Protein AF-A0AA36N876-F1 (afdb_monomer_lite)

Secondary structure (DSSP, 8-state):
-------------S-SEEEEEEEE-SSEEEEEEEEEEEEEEEEPP-----SS----PPPEEEEEEEEEEEEEEEEEEEEEEEEEE--SSGGGSSEEEEEEEEEETTEEEEEETTSSEEEEEETTTTEEEEEE-GGGTS--GGGSSTT-TTTT--SEEES----SSHHHHHH---EEEEETTEEEEE--EEEEEEEEEEEEEEEEEEEEEEEEETTEEEEEEEEEEEEEEEEEETTEEEEEEPPPTTSHHHHHHT---S-TTHHHHHHHHHSSSPEEEEEPPP----

Organism: NCBI:txid2562239

Radius of gyration: 22.09 Å; chains: 1; bounding box: 50×66×58 Å

pLDDT: mean 83.1, std 16.21, range [23.77, 97.81]

Foldseek 3Di:
DDDPPDPPPPDPQDFPDKDKDFDDDPFKGKIKMKTKDKDKDWDDPDPPPDDDDDDPDDTKMKIKIKMKIFIDMKGKDKFKKKAKCWDPPPQNRAIWTWDLLQAAPNATKTAGQQRFKIWYQLVVQQWIFIFGDVVVVTDASLQCHPPHPCVPDGQKIFHHFPDSDPVSVQVGHWMWGQDPNDTDITDMHMDIDMKMKMKDKTPWMKMWMWIDIHPDIDIDMDIAIAIWMWIHDDFKIKTQAARDPPPPLNVVRRDDPDDPVVNSVCSPPRGRRTHIDIDGPPDPPD

Sequence (286 aa):
MEQLVGPAGKGRSGWTSALLELNPTRSGGSFSLELWRFWEQFQEPISLSTGTFETKARRSVCREDVRVALSGHYKLTEVPAVRLAGFCEAGLNQAFALATGLTVSGLPTWWSEDGQYFMYYAEQYQHWKVNGLRAVGGDGLAAVGPGKKRAGCGFAHSGQADGRSPAGLLQAAGWFEVDDGEWLSVTPSTFSSRAWSFRFQAEKGSTEESAALGDVRAASSGSGSAAFCGLRHSKALLLFLPPKPGSEAAQDCLIAQDGATALDDQLMKETGEPEVMTLQPPKSKL

Structure (mmCIF, N/CA/C/O backbone):
data_AF-A0AA36N876-F1
#
_entry.id   AF-A0AA36N876-F1
#
loop_
_atom_site.group_PDB
_atom_site.id
_atom_site.type_symbol
_atom_site.label_atom_id
_atom_site.label_alt_id
_atom_site.label_comp_id
_atom_site.label_asym_id
_atom_site.label_entity_id
_atom_site.label_seq_id
_atom_site.pdbx_PDB_ins_code
_atom_site.Cartn_x
_atom_site.Cartn_y
_atom_site.Cartn_z
_atom_site.occupancy
_atom_site.B_iso_or_equiv
_atom_site.auth_seq_id
_atom_site.auth_comp_id
_atom_site.auth_asym_id
_atom_site.auth_atom_id
_atom_site.pdbx_PDB_model_num
ATOM 1 N N . MET A 1 1 ? -0.191 -28.070 36.645 1.00 30.17 1 MET A N 1
ATOM 2 C CA . MET A 1 1 ? -0.386 -26.770 35.973 1.00 30.17 1 MET A CA 1
ATOM 3 C C . MET A 1 1 ? 0.085 -26.978 34.541 1.00 30.17 1 MET A C 1
ATOM 5 O O . MET A 1 1 ? 1.260 -26.810 34.261 1.00 30.17 1 MET A O 1
ATOM 9 N N . GLU A 1 2 ? -0.784 -27.528 33.692 1.00 23.77 2 GLU A N 1
ATOM 10 C CA . GLU A 1 2 ? -0.449 -27.868 32.303 1.00 23.77 2 GLU A CA 1
ATOM 11 C C . GLU A 1 2 ? -0.779 -26.672 31.408 1.00 23.77 2 GLU A C 1
ATOM 13 O O . GLU A 1 2 ? -1.929 -26.240 31.333 1.00 23.77 2 GLU A O 1
ATOM 18 N N . GLN A 1 3 ? 0.244 -26.103 30.770 1.00 24.38 3 GLN A N 1
ATOM 19 C CA . GLN A 1 3 ? 0.069 -25.130 29.697 1.00 24.38 3 GLN A CA 1
ATOM 20 C C . GLN A 1 3 ? -0.339 -25.885 28.429 1.00 24.38 3 GLN A C 1
ATOM 22 O O . GLN A 1 3 ? 0.458 -26.619 27.847 1.00 24.38 3 GLN A O 1
ATOM 27 N N . LEU A 1 4 ? -1.586 -25.690 27.996 1.00 27.75 4 LEU A N 1
ATOM 28 C CA . LEU A 1 4 ? -2.043 -26.069 26.662 1.00 27.75 4 LEU A CA 1
ATOM 29 C C . LEU A 1 4 ? -1.333 -25.186 25.627 1.00 27.75 4 LEU A C 1
ATOM 31 O O . LEU A 1 4 ? -1.774 -24.082 25.316 1.00 27.75 4 LEU A O 1
ATOM 35 N N . VAL A 1 5 ? -0.222 -25.683 25.089 1.00 27.53 5 VAL A N 1
ATOM 36 C CA . VAL A 1 5 ? 0.411 -25.127 23.891 1.00 27.53 5 VAL A CA 1
ATOM 37 C C . VAL A 1 5 ? -0.342 -25.682 22.680 1.00 27.53 5 VAL A C 1
ATOM 39 O O . VAL A 1 5 ? 0.006 -26.723 22.129 1.00 27.53 5 VAL A O 1
ATOM 42 N N . GLY A 1 6 ? -1.435 -25.020 22.295 1.00 29.39 6 GLY A N 1
ATOM 43 C CA . GLY A 1 6 ? -2.048 -25.237 20.983 1.00 29.39 6 GLY A CA 1
ATOM 44 C C . GLY A 1 6 ? -1.126 -24.711 19.874 1.00 29.39 6 GLY A C 1
ATOM 45 O O . GLY A 1 6 ? -0.339 -23.795 20.133 1.00 29.39 6 GLY A O 1
ATOM 46 N N . PRO A 1 7 ? -1.189 -25.248 18.639 1.00 32.16 7 PRO A N 1
ATOM 47 C CA . PRO A 1 7 ? -0.426 -24.688 17.535 1.00 32.16 7 PRO A CA 1
ATOM 48 C C . PRO A 1 7 ? -0.845 -23.228 17.378 1.00 32.16 7 PRO A C 1
ATOM 50 O O . PRO A 1 7 ? -2.027 -22.943 17.184 1.00 32.16 7 PRO A O 1
ATOM 53 N N . ALA A 1 8 ? 0.116 -22.309 17.488 1.00 37.47 8 ALA A N 1
ATOM 54 C CA . ALA A 1 8 ? -0.063 -20.922 17.099 1.00 37.47 8 ALA A CA 1
ATOM 55 C C . ALA A 1 8 ? -0.449 -20.924 15.616 1.00 37.47 8 ALA A C 1
ATOM 57 O O . ALA A 1 8 ? 0.411 -20.973 14.733 1.00 37.47 8 ALA A O 1
ATOM 58 N N . GLY A 1 9 ? -1.753 -20.992 15.334 1.00 40.88 9 GLY A N 1
ATOM 59 C CA . GLY A 1 9 ? -2.277 -20.866 13.987 1.00 40.88 9 GLY A CA 1
ATOM 60 C C . GLY A 1 9 ? -1.688 -19.583 13.441 1.00 40.88 9 GLY A C 1
ATOM 61 O O . GLY A 1 9 ? -1.810 -18.556 14.104 1.00 40.88 9 GLY A O 1
ATOM 62 N N . LYS A 1 10 ? -0.967 -19.669 12.315 1.00 47.50 10 LYS A N 1
ATOM 63 C CA . LYS A 1 10 ? -0.342 -18.524 11.641 1.00 47.50 10 LYS A CA 1
ATOM 64 C C . LYS A 1 10 ? -1.402 -17.433 11.520 1.00 47.50 10 LYS A C 1
ATOM 66 O O . LYS A 1 10 ? -2.287 -17.517 10.670 1.00 47.50 10 LYS A O 1
ATOM 71 N N . GLY A 1 11 ? -1.372 -16.503 12.470 1.00 50.28 11 GLY A N 1
ATOM 72 C CA . GLY A 1 11 ? -2.463 -15.580 12.709 1.00 50.28 11 GLY A CA 1
ATOM 73 C C . GLY A 1 11 ? -2.607 -14.716 11.478 1.00 50.28 11 GLY A C 1
ATOM 74 O O . GLY A 1 11 ? -1.618 -14.170 10.995 1.00 50.28 11 GLY A O 1
ATOM 75 N N . ARG A 1 12 ? -3.826 -14.607 10.952 1.00 59.47 12 ARG A N 1
ATOM 76 C CA . ARG A 1 12 ? -4.146 -13.550 9.996 1.00 59.47 12 ARG A CA 1
ATOM 77 C C . ARG A 1 12 ? -3.982 -12.230 10.745 1.00 59.47 12 ARG A C 1
ATOM 79 O O . ARG A 1 12 ? -4.862 -11.817 11.494 1.00 59.47 12 ARG A O 1
ATOM 86 N N . SER A 1 13 ? -2.793 -11.653 10.639 1.00 61.03 13 SER A N 1
ATOM 87 C CA . SER A 1 13 ? -2.370 -10.447 11.338 1.00 61.03 13 SER A CA 1
ATOM 88 C C . SER A 1 13 ? -2.847 -9.222 10.569 1.00 61.03 13 SER A C 1
ATOM 90 O O . SER A 1 13 ? -2.028 -8.482 10.033 1.00 61.03 13 SER A O 1
ATOM 92 N N . GLY A 1 14 ? -4.167 -9.055 10.460 1.00 81.75 14 GLY A N 1
ATOM 93 C CA . GLY A 1 14 ? -4.714 -7.857 9.843 1.00 81.75 14 GLY A CA 1
ATOM 94 C C . GLY A 1 14 ? -6.193 -7.589 10.096 1.00 81.75 14 GLY A C 1
ATOM 95 O O . GLY A 1 14 ? -6.942 -8.458 10.554 1.00 81.75 14 GLY A O 1
ATOM 96 N N . TRP A 1 15 ? -6.585 -6.355 9.814 1.00 89.06 15 TRP A N 1
ATOM 97 C CA . TRP A 1 15 ? -7.927 -5.818 9.724 1.00 89.06 15 TRP A CA 1
ATOM 98 C C . TRP A 1 15 ? -8.742 -6.591 8.691 1.00 89.06 15 TRP A C 1
ATOM 100 O O . TRP A 1 15 ? -8.299 -6.883 7.580 1.00 89.06 15 TRP A O 1
ATOM 110 N N . THR A 1 16 ? -9.972 -6.924 9.064 1.00 89.25 16 THR A N 1
ATOM 111 C CA . THR A 1 16 ? -10.887 -7.685 8.204 1.00 89.25 16 THR A CA 1
ATOM 112 C C . THR A 1 16 ? -11.765 -6.783 7.349 1.00 89.25 16 THR A C 1
ATOM 114 O O . THR A 1 16 ? -12.152 -7.177 6.252 1.00 89.25 16 THR A O 1
ATOM 117 N N . SER A 1 17 ? -12.071 -5.584 7.849 1.00 92.19 17 SER A N 1
ATOM 118 C CA . SER A 1 17 ? -12.979 -4.631 7.214 1.00 92.19 17 SER A CA 1
ATOM 119 C C . SER A 1 17 ? -12.597 -3.207 7.587 1.00 92.19 17 SER A C 1
ATOM 121 O O . SER A 1 17 ? -12.037 -2.973 8.660 1.00 92.19 17 SER A O 1
ATOM 123 N N . ALA A 1 18 ? -12.979 -2.258 6.737 1.00 95.44 18 ALA A N 1
ATOM 124 C CA . ALA A 1 18 ? -12.861 -0.841 7.030 1.00 95.44 18 ALA A CA 1
ATOM 125 C C . ALA A 1 18 ? -13.912 -0.009 6.293 1.00 95.44 18 ALA A C 1
ATOM 127 O O . ALA A 1 18 ? -14.402 -0.401 5.231 1.00 95.44 18 ALA A O 1
ATOM 128 N N . LEU A 1 19 ? -14.223 1.152 6.860 1.00 95.81 19 LEU A N 1
ATOM 129 C CA . LEU A 1 19 ? -15.083 2.176 6.289 1.00 95.81 19 LEU A CA 1
ATOM 130 C C . LEU A 1 19 ? -14.355 3.510 6.399 1.00 95.81 19 LEU A C 1
ATOM 132 O O . LEU A 1 19 ? -14.088 3.981 7.498 1.00 95.81 19 LEU A O 1
ATOM 136 N N . LEU A 1 20 ? -14.034 4.107 5.254 1.00 96.44 20 LEU A N 1
ATOM 137 C CA . LEU A 1 20 ? -13.415 5.422 5.187 1.00 96.44 20 LEU A CA 1
ATOM 138 C C . LEU A 1 20 ? -14.384 6.411 4.552 1.00 96.44 20 LEU A C 1
ATOM 140 O O . LEU A 1 20 ? -14.748 6.280 3.382 1.00 96.44 20 LEU A O 1
ATOM 144 N N . GLU A 1 21 ? -14.724 7.442 5.306 1.00 96.50 21 GLU A N 1
ATOM 145 C CA . GLU A 1 21 ? -15.474 8.594 4.837 1.00 96.50 21 GLU A CA 1
ATOM 146 C C . GLU A 1 21 ? -14.529 9.782 4.685 1.00 96.50 21 GLU A C 1
ATOM 148 O O . GLU A 1 21 ? -13.807 10.153 5.613 1.00 96.50 21 GLU A O 1
ATOM 153 N N . LEU A 1 22 ? -14.528 10.384 3.496 1.00 95.94 22 LEU A N 1
ATOM 154 C CA . LEU A 1 22 ? -13.735 11.567 3.182 1.00 95.94 22 LEU A CA 1
ATOM 155 C C . LEU A 1 22 ? -14.666 12.756 2.967 1.00 95.94 22 LEU A C 1
ATOM 157 O O . LEU A 1 22 ? -15.588 12.683 2.157 1.00 95.94 22 LEU A O 1
ATOM 161 N N . ASN A 1 23 ? -14.365 13.868 3.630 1.00 96.56 23 ASN A N 1
ATOM 162 C CA . ASN A 1 23 ? -15.023 15.155 3.436 1.00 96.56 23 ASN A CA 1
ATOM 163 C C . ASN A 1 23 ? -14.039 16.105 2.733 1.00 96.56 23 ASN A C 1
ATOM 165 O O . ASN A 1 23 ? -13.252 16.788 3.403 1.00 96.56 23 ASN A O 1
ATOM 169 N N . PRO A 1 24 ? -14.008 16.103 1.386 1.00 95.44 24 PRO A N 1
ATOM 170 C CA . PRO A 1 24 ? -12.943 16.743 0.634 1.00 95.44 24 PRO A CA 1
ATOM 171 C C . PRO A 1 24 ? -13.036 18.270 0.625 1.00 95.44 24 PRO A C 1
ATOM 173 O O . PRO A 1 24 ? -14.099 18.878 0.531 1.00 95.44 24 PRO A O 1
ATOM 176 N N . THR A 1 25 ? -11.858 18.880 0.614 1.00 94.38 25 THR A N 1
ATOM 177 C CA . THR A 1 25 ? -11.571 20.280 0.291 1.00 94.38 25 THR A CA 1
ATOM 178 C C . THR A 1 25 ? -10.559 20.314 -0.866 1.00 94.38 25 THR A C 1
ATOM 180 O O . THR A 1 25 ? -10.162 19.270 -1.384 1.00 94.38 25 THR A O 1
ATOM 183 N N . ARG A 1 26 ? -10.114 21.498 -1.310 1.00 90.00 26 ARG A N 1
ATOM 184 C CA . ARG A 1 26 ? -9.240 21.618 -2.498 1.00 90.00 26 ARG A CA 1
ATOM 185 C C . ARG A 1 26 ? -7.895 20.881 -2.392 1.00 90.00 26 ARG A C 1
ATOM 187 O O . ARG A 1 26 ? -7.403 20.418 -3.412 1.00 90.00 26 ARG A O 1
ATOM 194 N N . SER A 1 27 ? -7.295 20.794 -1.205 1.00 90.81 27 SER A N 1
ATOM 195 C CA . SER A 1 27 ? -5.942 20.237 -0.995 1.00 90.81 27 SER A CA 1
ATOM 196 C C . SER A 1 27 ? -5.879 19.158 0.094 1.00 90.81 27 SER A C 1
ATOM 198 O O . SER A 1 27 ? -4.800 18.760 0.536 1.00 90.81 27 SER A O 1
ATOM 200 N N . GLY A 1 28 ? -7.033 18.681 0.554 1.00 94.88 28 GLY A N 1
ATOM 201 C CA . GLY A 1 28 ? -7.130 17.807 1.716 1.00 94.88 28 GLY A CA 1
ATOM 202 C C . GLY A 1 28 ? -8.571 17.665 2.172 1.00 94.88 28 GLY A C 1
ATOM 203 O O . GLY A 1 28 ? -9.483 17.799 1.362 1.00 94.88 28 GLY A O 1
ATOM 204 N N . GLY A 1 29 ? -8.801 17.466 3.459 1.00 96.81 29 GLY A N 1
ATOM 205 C CA . GLY A 1 29 ? -10.147 17.431 4.020 1.00 96.81 29 GLY A CA 1
ATOM 206 C C . GLY A 1 29 ? -10.160 16.913 5.445 1.00 96.81 29 GLY A C 1
ATOM 207 O O . GLY A 1 29 ? -9.109 16.798 6.078 1.00 96.81 29 GLY A O 1
ATOM 208 N N . SER A 1 30 ? -11.350 16.595 5.944 1.00 97.75 30 SER A N 1
ATOM 209 C CA . SER A 1 30 ? -11.498 15.767 7.141 1.00 97.75 30 SER A CA 1
ATOM 210 C C . SER A 1 30 ? -11.859 14.336 6.759 1.00 97.75 30 SER A C 1
ATOM 212 O O . SER A 1 30 ? -12.336 14.077 5.651 1.00 97.75 30 SER A O 1
ATOM 214 N N . PHE A 1 31 ? -11.607 13.399 7.665 1.00 97.81 31 PHE A N 1
ATOM 215 C CA . PHE A 1 31 ? -11.959 11.998 7.472 1.00 97.81 31 PHE A CA 1
ATOM 216 C C . PHE A 1 31 ? -12.540 11.373 8.740 1.00 97.81 31 PHE A C 1
ATOM 218 O O . PHE A 1 31 ? -12.272 11.837 9.851 1.00 97.81 31 PHE A O 1
ATOM 225 N N . SER A 1 32 ? -13.293 10.295 8.536 1.00 97.38 32 SER A N 1
ATOM 226 C CA . SER A 1 32 ? -13.649 9.303 9.548 1.00 97.38 32 SER A CA 1
ATOM 227 C C . SER A 1 32 ? -13.260 7.930 9.009 1.00 97.38 32 SER A C 1
ATOM 229 O O . SER A 1 32 ? -13.612 7.597 7.879 1.00 97.38 32 SER A O 1
ATOM 231 N N . LEU A 1 33 ? -12.484 7.166 9.768 1.00 96.88 33 LEU A N 1
ATOM 232 C CA . LEU A 1 33 ? -12.053 5.818 9.427 1.00 96.88 33 LEU A CA 1
ATOM 233 C C . LEU A 1 33 ? -12.456 4.874 10.553 1.00 96.88 33 LEU A C 1
ATOM 235 O O . LEU A 1 33 ? -11.977 5.012 11.673 1.00 96.88 33 LEU A O 1
ATOM 239 N N . GLU A 1 34 ? -13.275 3.886 10.234 1.00 96.62 34 GLU A N 1
ATOM 240 C CA . GLU A 1 34 ? -13.586 2.774 11.120 1.00 96.62 34 GLU A CA 1
ATOM 241 C C . GLU A 1 34 ? -12.895 1.515 10.598 1.00 96.62 34 GLU A C 1
ATOM 243 O O . GLU A 1 34 ? -12.982 1.188 9.415 1.00 96.62 34 GLU A O 1
ATOM 248 N N . LEU A 1 35 ? -12.178 0.825 11.477 1.00 95.06 35 LEU A N 1
ATOM 249 C CA . LEU A 1 35 ? -11.479 -0.424 11.212 1.00 95.06 35 LEU A CA 1
ATOM 250 C C . LEU A 1 35 ? -12.058 -1.504 12.116 1.00 95.06 35 LEU A C 1
ATOM 252 O O . LEU A 1 35 ? -12.247 -1.284 13.315 1.00 95.06 35 LEU A O 1
ATOM 256 N N . TRP A 1 36 ? -12.283 -2.689 11.556 1.00 94.44 36 TRP A N 1
ATOM 257 C CA . TRP A 1 36 ? -12.747 -3.845 12.313 1.00 94.44 36 TRP A CA 1
ATOM 258 C C . TRP A 1 36 ? -11.893 -5.057 12.023 1.00 94.44 36 TRP A C 1
ATOM 260 O O . TRP A 1 36 ? -11.597 -5.386 10.868 1.00 94.44 36 TRP A O 1
ATOM 270 N N . ARG A 1 37 ? -11.570 -5.772 13.091 1.00 91.31 37 ARG A N 1
ATOM 271 C CA . ARG A 1 37 ? -10.999 -7.104 13.029 1.00 91.31 37 ARG A CA 1
ATOM 272 C C . ARG A 1 37 ? -11.875 -8.044 13.831 1.00 91.31 37 ARG A C 1
ATOM 274 O O . ARG A 1 37 ? -12.071 -7.851 15.026 1.00 91.31 37 ARG A O 1
ATOM 281 N N . PHE A 1 38 ? -12.353 -9.078 13.158 1.00 90.81 38 PHE A N 1
ATOM 282 C CA . PHE A 1 38 ? -13.087 -10.164 13.783 1.00 90.81 38 PHE A CA 1
ATOM 283 C C . PHE A 1 38 ? -12.305 -11.468 13.661 1.00 90.81 38 PHE A C 1
ATOM 285 O O . PHE A 1 38 ? -11.849 -11.835 12.575 1.00 90.81 38 PHE A O 1
ATOM 292 N N . TRP A 1 39 ? -12.171 -12.181 14.774 1.00 88.56 39 TRP A N 1
ATOM 293 C CA . TRP A 1 39 ? -11.560 -13.497 14.809 1.00 88.56 39 TRP A CA 1
ATOM 294 C C . TRP A 1 39 ? -12.340 -14.439 15.723 1.00 88.56 39 TRP A C 1
ATOM 296 O O . TRP A 1 39 ? -12.773 -14.065 16.812 1.00 88.56 39 TRP A O 1
ATOM 306 N N . GLU A 1 40 ? -12.506 -15.677 15.268 1.00 91.31 40 GLU A N 1
ATOM 307 C CA . GLU A 1 40 ? -13.181 -16.738 16.003 1.00 91.31 40 GLU A CA 1
ATOM 308 C C . GLU A 1 40 ? -12.421 -18.051 15.801 1.00 91.31 40 GLU A C 1
ATOM 310 O O . GLU A 1 40 ? -12.138 -18.453 14.669 1.00 91.31 40 GLU A O 1
ATOM 315 N N . GLN A 1 41 ? -12.082 -18.719 16.901 1.00 89.69 41 GLN A N 1
ATOM 316 C CA . GLN A 1 41 ? -11.465 -20.038 16.895 1.00 89.69 41 GLN A CA 1
ATOM 317 C C . GLN A 1 41 ? -12.244 -20.989 17.794 1.00 89.69 41 GLN A C 1
ATOM 319 O O . GLN A 1 41 ? -12.469 -20.734 18.979 1.00 89.69 41 GLN A O 1
ATOM 324 N N . PHE A 1 42 ? -12.591 -22.137 17.224 1.00 89.44 42 PHE A N 1
ATOM 325 C CA . PHE A 1 42 ? -13.144 -23.266 17.954 1.00 89.44 42 PHE A CA 1
ATOM 326 C C . PHE A 1 42 ? -11.991 -24.095 18.512 1.00 89.44 42 PHE A C 1
ATOM 328 O O . PHE A 1 42 ? -11.126 -24.551 17.762 1.00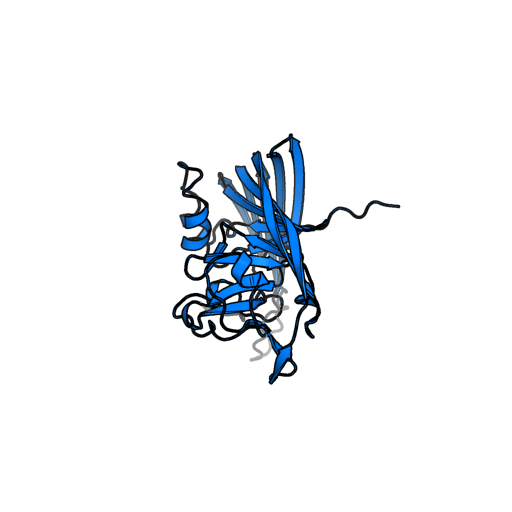 89.44 42 PHE A O 1
ATOM 335 N N . GLN A 1 43 ? -11.966 -24.279 19.827 1.00 86.06 43 GLN A N 1
ATOM 336 C CA . GLN A 1 43 ? -11.047 -25.207 20.466 1.00 86.06 43 GLN A CA 1
ATOM 337 C C . GLN A 1 43 ? -11.772 -26.529 20.677 1.00 86.06 43 GLN A C 1
ATOM 339 O O . GLN A 1 43 ? -12.766 -26.619 21.406 1.00 86.06 43 GLN A O 1
ATOM 344 N N . GLU A 1 44 ? -11.275 -27.565 20.008 1.00 85.69 44 GLU A N 1
ATOM 345 C CA . GLU A 1 44 ? -11.706 -28.920 20.299 1.00 85.69 44 GLU A CA 1
ATOM 346 C C . GLU A 1 44 ? -10.942 -29.432 21.522 1.00 85.69 44 GLU A C 1
ATOM 348 O O . GLU A 1 44 ? -9.713 -29.324 21.573 1.00 85.69 44 GLU A O 1
ATOM 353 N N . PRO A 1 45 ? -11.643 -29.968 22.530 1.00 79.31 45 PRO A N 1
ATOM 354 C CA . PRO A 1 45 ? -10.979 -30.567 23.671 1.00 79.31 45 PRO A CA 1
ATOM 355 C C . PRO A 1 45 ? -10.161 -31.774 23.204 1.00 79.31 45 PRO A C 1
ATOM 357 O O . PRO A 1 45 ? -10.700 -32.721 22.628 1.00 79.31 45 PRO A O 1
ATOM 360 N N . ILE A 1 46 ? -8.853 -31.744 23.463 1.00 79.06 46 ILE A N 1
ATOM 361 C CA . ILE A 1 46 ? -7.967 -32.875 23.189 1.00 79.06 46 ILE A CA 1
ATOM 362 C C . ILE A 1 46 ? -8.362 -33.994 24.152 1.00 79.06 46 ILE A C 1
ATOM 364 O O . ILE A 1 46 ? -8.111 -33.921 25.354 1.00 79.06 46 ILE A O 1
ATOM 368 N N . SER A 1 47 ? -9.015 -35.027 23.628 1.00 75.12 47 SER A N 1
ATOM 369 C CA . SER A 1 47 ? -9.353 -36.212 24.412 1.00 75.12 47 SER A CA 1
ATOM 370 C C . SER A 1 47 ? -8.102 -37.078 24.550 1.00 75.12 47 SER A C 1
ATOM 372 O O . SER A 1 47 ? -7.765 -37.836 23.645 1.00 75.12 47 SER A O 1
ATOM 374 N N . LEU A 1 48 ? -7.388 -36.958 25.672 1.00 77.31 48 LEU A N 1
ATOM 375 C CA . LEU A 1 48 ? -6.329 -37.901 26.035 1.00 77.31 48 LEU A CA 1
ATOM 376 C C . LEU A 1 48 ? -6.995 -39.203 26.497 1.00 77.31 48 LEU A C 1
ATOM 378 O O . LEU A 1 48 ? -7.431 -39.336 27.639 1.00 77.31 48 LEU A O 1
ATOM 382 N N . SER A 1 49 ? -7.148 -40.155 25.578 1.00 67.69 49 SER A N 1
ATOM 383 C CA . SER A 1 49 ? -7.792 -41.440 25.844 1.00 67.69 49 SER A CA 1
ATOM 384 C C . SER A 1 49 ? -6.883 -42.359 26.667 1.00 67.69 49 SER A C 1
ATOM 386 O O . SER A 1 49 ? -6.224 -43.246 26.129 1.00 67.69 49 SER A O 1
ATOM 388 N N . THR A 1 50 ? -6.871 -42.184 27.985 1.00 66.56 50 THR A N 1
ATOM 389 C CA . THR A 1 50 ? -6.357 -43.188 28.928 1.00 66.56 50 THR A CA 1
ATOM 390 C C . THR A 1 50 ? -7.367 -43.404 30.054 1.00 66.56 50 THR A C 1
ATOM 392 O O . THR A 1 50 ? -7.198 -42.898 31.155 1.00 66.56 50 THR A O 1
ATOM 395 N N . GLY A 1 51 ? -8.432 -44.161 29.764 1.00 66.94 51 GLY A N 1
ATOM 396 C CA . GLY A 1 51 ? -9.264 -44.819 30.783 1.00 66.94 51 GLY A CA 1
ATOM 397 C C . GLY A 1 51 ? -10.597 -44.143 31.140 1.00 66.94 51 GLY A C 1
ATOM 398 O O . GLY A 1 51 ? -10.671 -43.298 32.020 1.00 66.94 51 GLY A O 1
ATOM 399 N N . THR A 1 52 ? -11.670 -44.601 30.486 1.00 60.19 52 THR A N 1
ATOM 400 C CA . THR A 1 52 ? -13.029 -44.839 31.039 1.00 60.19 52 THR A CA 1
ATOM 401 C C . THR A 1 52 ? -13.695 -43.813 31.976 1.00 60.19 52 THR A C 1
ATOM 403 O O . THR A 1 52 ? -14.397 -44.207 32.902 1.00 60.19 52 THR A O 1
ATOM 406 N N . PHE A 1 53 ? -13.622 -42.514 31.677 1.00 62.12 53 PHE A N 1
ATOM 407 C CA . PHE A 1 53 ? -14.655 -41.557 32.100 1.00 62.12 53 PHE A CA 1
ATOM 408 C C . PHE A 1 53 ? -15.004 -40.609 30.944 1.00 62.12 53 PHE A C 1
ATOM 410 O O . PHE A 1 53 ? -14.218 -39.738 30.584 1.00 62.12 53 PHE A O 1
ATOM 417 N N . GLU A 1 54 ? -16.189 -40.779 30.348 1.00 61.94 54 GLU A N 1
ATOM 418 C CA . GLU A 1 54 ? -16.750 -39.836 29.372 1.00 61.94 54 GLU A CA 1
ATOM 419 C C . GLU A 1 54 ? -17.243 -38.572 30.092 1.00 61.94 54 GLU A C 1
ATOM 421 O O . GLU A 1 54 ? -18.423 -38.421 30.414 1.00 61.94 54 GLU A O 1
ATOM 426 N N . THR A 1 55 ? -16.354 -37.617 30.349 1.00 65.44 55 THR A N 1
ATOM 427 C CA . THR A 1 55 ? -16.788 -36.235 30.561 1.00 65.44 55 THR A CA 1
ATOM 428 C C . THR A 1 55 ? -17.038 -35.609 29.192 1.00 65.44 55 THR A C 1
ATOM 430 O O . THR A 1 55 ? -16.136 -35.518 28.363 1.00 65.44 55 THR A O 1
ATOM 433 N N . LYS A 1 56 ? -18.282 -35.178 28.922 1.00 74.94 56 LYS A N 1
ATOM 434 C CA . LYS A 1 56 ? -18.616 -34.366 27.738 1.00 74.94 56 LYS A CA 1
ATOM 435 C C . LYS A 1 56 ? -17.816 -33.067 27.796 1.00 74.94 56 LYS A C 1
ATOM 437 O O . LYS A 1 56 ? -18.256 -32.086 28.396 1.00 74.94 56 LYS A O 1
ATOM 442 N N . ALA A 1 57 ? -16.632 -33.068 27.203 1.00 71.50 57 ALA A N 1
ATOM 443 C CA . ALA A 1 57 ? -15.796 -31.892 27.146 1.00 71.50 57 ALA A CA 1
ATOM 444 C C . ALA A 1 57 ? -16.514 -30.821 26.307 1.00 71.50 57 ALA A C 1
ATOM 446 O O . ALA A 1 57 ? -16.889 -31.047 25.154 1.00 71.50 57 ALA A O 1
ATOM 447 N N . ARG A 1 58 ? -16.792 -29.665 26.922 1.00 77.50 58 ARG A N 1
ATOM 448 C CA . ARG A 1 58 ? -17.434 -28.542 26.233 1.00 77.50 58 ARG A CA 1
ATOM 449 C C . ARG A 1 58 ? -16.432 -27.952 25.247 1.00 77.50 58 ARG A C 1
ATOM 451 O O . ARG A 1 58 ? -15.333 -27.580 25.643 1.00 77.50 58 ARG A O 1
ATOM 458 N N . ARG A 1 59 ? -16.835 -27.837 23.981 1.00 83.25 59 ARG A N 1
ATOM 459 C CA . ARG A 1 59 ? -16.133 -27.002 23.002 1.00 83.25 59 ARG A CA 1
ATOM 460 C C . ARG A 1 59 ? -16.111 -25.571 23.532 1.00 83.25 59 ARG A C 1
ATOM 462 O O . ARG A 1 59 ? -17.172 -25.021 23.831 1.00 83.25 59 ARG A O 1
ATOM 469 N N . SER A 1 60 ? -14.925 -24.993 23.669 1.00 84.81 60 SER A N 1
ATOM 470 C CA . SER A 1 60 ? -14.772 -23.567 23.941 1.00 84.81 60 SER A CA 1
ATOM 471 C C . SER A 1 60 ? -14.641 -22.818 22.618 1.00 84.81 60 SER A C 1
ATOM 473 O O . SER A 1 60 ? -14.013 -23.284 21.665 1.00 84.81 60 SER A O 1
ATOM 475 N N . VAL A 1 61 ? -15.268 -21.648 22.561 1.00 89.25 61 VAL A N 1
ATOM 476 C CA . VAL A 1 61 ? -15.095 -20.687 21.472 1.00 89.25 61 VAL A CA 1
ATOM 477 C C . VAL A 1 61 ? -14.273 -19.536 22.026 1.00 89.25 61 VAL A C 1
ATOM 479 O O . VAL A 1 61 ? -14.596 -19.003 23.092 1.00 89.25 61 VAL A O 1
ATOM 482 N N . CYS A 1 62 ? -13.200 -19.194 21.320 1.00 89.75 62 CYS A N 1
ATOM 483 C CA . CYS A 1 62 ? -12.440 -17.977 21.546 1.00 89.75 62 CYS A CA 1
ATOM 484 C C . CYS A 1 62 ? -12.832 -16.970 20.467 1.00 89.75 62 CYS A C 1
ATOM 486 O O . CYS A 1 62 ? -12.736 -17.280 19.280 1.00 89.75 62 CYS A O 1
ATOM 488 N N . ARG A 1 63 ? -13.295 -15.790 20.872 1.00 91.88 63 ARG A N 1
ATOM 489 C CA . ARG A 1 63 ? -13.699 -14.708 19.971 1.00 91.88 63 ARG A CA 1
ATOM 490 C C . ARG A 1 63 ? -12.947 -13.439 20.340 1.00 91.88 63 ARG A C 1
ATOM 492 O O . ARG A 1 63 ? -12.951 -13.054 21.504 1.00 91.88 63 ARG A O 1
ATOM 499 N N . GLU A 1 64 ? -12.364 -12.785 19.348 1.00 90.81 64 GLU A N 1
ATOM 500 C CA . GLU A 1 64 ? -11.735 -11.469 19.467 1.00 90.81 64 GLU A CA 1
ATOM 501 C C . GLU A 1 64 ? -12.414 -10.516 18.471 1.00 90.81 64 GLU A C 1
ATOM 503 O O . GLU A 1 64 ? -12.544 -10.828 17.285 1.00 90.81 64 GLU A O 1
ATOM 508 N N . ASP A 1 65 ? -12.885 -9.371 18.958 1.00 93.75 65 ASP A N 1
ATOM 509 C CA . ASP A 1 65 ? -13.430 -8.271 18.155 1.00 93.75 65 ASP A CA 1
ATOM 510 C C . ASP A 1 65 ? -12.673 -7.001 18.547 1.00 93.75 65 ASP A C 1
ATOM 512 O O . ASP A 1 65 ? -12.666 -6.614 19.717 1.00 93.75 65 ASP A O 1
ATOM 516 N N . VAL A 1 66 ? -11.993 -6.402 17.574 1.00 92.81 66 VAL A N 1
ATOM 517 C CA . VAL A 1 66 ? -11.240 -5.159 17.737 1.00 92.81 66 VAL A CA 1
ATOM 518 C C . VAL A 1 66 ? -11.826 -4.131 16.794 1.00 92.81 66 VAL A C 1
ATOM 520 O O . VAL A 1 66 ? -11.900 -4.360 15.582 1.00 92.81 66 VAL A O 1
ATOM 523 N N . ARG A 1 67 ? -12.188 -2.977 17.349 1.00 95.31 67 ARG A N 1
ATOM 524 C CA . ARG A 1 67 ? -12.704 -1.829 16.612 1.00 95.31 67 ARG A CA 1
ATOM 525 C C . ARG A 1 67 ? -11.819 -0.633 16.855 1.00 95.31 67 ARG A C 1
ATOM 527 O O . ARG A 1 67 ? -11.502 -0.321 17.999 1.00 95.31 67 ARG A O 1
ATOM 534 N N . VAL A 1 68 ? -11.444 0.046 15.784 1.00 94.00 68 VAL A N 1
ATOM 535 C CA . VAL A 1 68 ? -10.713 1.307 15.866 1.00 94.00 68 VAL A CA 1
ATOM 536 C C . VAL A 1 68 ? -11.469 2.349 15.068 1.00 94.00 68 VAL A C 1
ATOM 538 O O . VAL A 1 68 ? -11.745 2.139 13.893 1.00 94.00 68 VAL A O 1
ATOM 541 N N . ALA A 1 69 ? -11.795 3.469 15.704 1.00 95.94 69 ALA A N 1
ATOM 542 C CA . ALA A 1 69 ? -12.397 4.618 15.044 1.00 95.94 69 ALA A CA 1
ATOM 543 C C . ALA A 1 69 ? -11.411 5.783 15.095 1.00 95.94 69 ALA A C 1
ATOM 545 O O . ALA A 1 69 ? -10.997 6.198 16.175 1.00 95.94 69 ALA A O 1
ATOM 546 N N . LEU A 1 70 ? -11.024 6.301 13.934 1.00 95.56 70 LEU A N 1
ATOM 547 C CA . LEU A 1 70 ? -10.105 7.422 13.771 1.00 95.56 70 LEU A CA 1
ATOM 548 C C . LEU A 1 70 ? -10.824 8.567 13.067 1.00 95.56 70 LEU A C 1
ATOM 550 O O . LEU A 1 70 ? -11.507 8.366 12.069 1.00 95.56 70 LEU A O 1
ATOM 554 N N . SER A 1 71 ? -10.618 9.789 13.536 1.00 97.12 71 SER A N 1
ATOM 555 C CA . SER A 1 71 ? -11.080 10.990 12.848 1.00 97.12 71 SER A CA 1
ATOM 556 C C . SER A 1 71 ? -10.046 12.100 12.936 1.00 97.12 71 SER A C 1
ATOM 558 O O . SER A 1 71 ? -9.275 12.200 13.897 1.00 97.12 71 SER A O 1
ATOM 560 N N . GLY A 1 72 ? -10.012 12.933 11.905 1.00 96.69 72 GLY A N 1
ATOM 561 C CA . GLY A 1 72 ? -9.072 14.041 11.825 1.00 96.69 72 GLY A CA 1
ATOM 562 C C . GLY A 1 72 ? -9.008 14.622 10.426 1.00 96.69 72 GLY A C 1
ATOM 563 O O . GLY A 1 72 ? -10.026 14.719 9.736 1.00 96.69 72 GLY A O 1
ATOM 564 N N . HIS A 1 73 ? -7.804 14.990 9.998 1.00 97.06 73 HIS A N 1
ATOM 565 C CA . HIS A 1 73 ? -7.569 15.678 8.733 1.00 97.06 73 HIS A CA 1
ATOM 566 C C . HIS A 1 73 ? -6.636 14.903 7.821 1.00 97.06 73 HIS A C 1
ATOM 568 O O . HIS A 1 73 ? -5.784 14.144 8.274 1.00 97.06 73 HIS A O 1
ATOM 574 N N . TYR A 1 74 ? -6.766 15.126 6.519 1.00 97.19 74 TYR A N 1
ATOM 575 C CA . TYR A 1 74 ? -5.822 14.591 5.552 1.00 97.19 74 TYR A CA 1
ATOM 576 C C . TYR A 1 74 ? -5.338 15.657 4.579 1.00 97.19 74 TYR A C 1
ATOM 578 O O . TYR A 1 74 ? -6.043 16.624 4.282 1.00 97.19 74 TYR A O 1
ATOM 586 N N . LYS A 1 75 ? -4.125 15.460 4.064 1.00 96.00 75 LYS A N 1
ATOM 587 C CA . LYS A 1 75 ? -3.553 16.219 2.948 1.00 96.00 75 LYS A CA 1
ATOM 588 C C . LYS A 1 75 ? -3.491 15.338 1.713 1.00 96.00 75 LYS A C 1
ATOM 590 O O . LYS A 1 75 ? -3.181 14.154 1.822 1.00 96.00 75 LYS A O 1
ATOM 595 N N . LEU A 1 76 ? -3.776 15.933 0.562 1.00 96.25 76 LEU A N 1
ATOM 596 C CA . LEU A 1 76 ? -3.737 15.267 -0.732 1.00 96.25 76 LEU A CA 1
ATOM 597 C C . LEU A 1 76 ? -2.586 15.830 -1.563 1.00 96.25 76 LEU A C 1
ATOM 599 O O . LEU A 1 76 ? -2.514 17.042 -1.772 1.00 96.25 76 LEU A O 1
ATOM 603 N N . THR A 1 77 ? -1.718 14.961 -2.068 1.00 96.12 77 THR A N 1
ATOM 604 C CA . THR A 1 77 ? -0.639 15.336 -2.986 1.00 96.12 77 THR A CA 1
ATOM 605 C C . THR A 1 77 ? -0.635 14.427 -4.207 1.00 96.12 77 THR A C 1
ATOM 607 O O . THR A 1 77 ? -0.922 13.235 -4.122 1.00 96.12 77 THR A O 1
ATOM 610 N N . GLU A 1 78 ? -0.341 14.990 -5.376 1.00 96.38 78 GLU A N 1
ATOM 611 C CA . GLU A 1 78 ? -0.085 14.189 -6.572 1.00 96.38 78 GLU A CA 1
ATOM 612 C C . GLU A 1 78 ? 1.312 13.570 -6.462 1.00 96.38 78 GLU A C 1
ATOM 614 O O . GLU A 1 78 ? 2.265 14.253 -6.080 1.00 96.38 78 GLU A O 1
ATOM 619 N N . VAL A 1 79 ? 1.431 12.283 -6.781 1.00 95.12 79 VAL A N 1
ATOM 620 C CA . VAL A 1 79 ? 2.706 11.558 -6.776 1.00 95.12 79 VAL A CA 1
ATOM 621 C C . VAL A 1 79 ? 2.936 10.847 -8.111 1.00 95.12 79 VAL A C 1
ATOM 623 O O . VAL A 1 79 ? 1.969 10.459 -8.780 1.00 95.12 79 VAL A O 1
ATOM 626 N N . PRO A 1 80 ? 4.205 10.654 -8.518 1.00 95.38 80 PRO A N 1
ATOM 627 C CA . PRO A 1 80 ? 4.530 9.860 -9.694 1.00 95.38 80 PRO A CA 1
ATOM 628 C C . PRO A 1 80 ? 3.986 8.431 -9.592 1.00 95.38 80 PRO A C 1
ATOM 630 O O . PRO A 1 80 ? 4.021 7.813 -8.526 1.00 95.38 80 PRO A O 1
ATOM 633 N N . ALA A 1 81 ? 3.540 7.892 -10.724 1.00 95.50 81 ALA A N 1
ATOM 634 C CA . ALA A 1 81 ? 3.236 6.478 -10.885 1.00 95.50 81 ALA A CA 1
ATOM 635 C C . ALA A 1 81 ? 3.846 5.950 -12.192 1.00 95.50 81 ALA A C 1
ATOM 637 O O . ALA A 1 81 ? 4.048 6.704 -13.147 1.00 95.50 81 ALA A O 1
ATOM 638 N N . VAL A 1 82 ? 4.126 4.653 -12.241 1.00 94.75 82 VAL A N 1
ATOM 639 C CA . VAL A 1 82 ? 4.553 3.944 -13.452 1.00 94.75 82 VAL A CA 1
ATOM 640 C C . VAL A 1 82 ? 3.606 2.787 -13.709 1.00 94.75 82 VAL A C 1
ATOM 642 O O . VAL A 1 82 ? 3.276 2.046 -12.794 1.00 94.75 82 VAL A O 1
ATOM 645 N N . ARG A 1 83 ? 3.155 2.618 -14.947 1.00 95.56 83 ARG A N 1
ATOM 646 C CA . ARG A 1 83 ? 2.394 1.446 -15.373 1.00 95.56 83 ARG A CA 1
ATOM 647 C C . ARG A 1 83 ? 3.303 0.495 -16.126 1.00 95.56 83 ARG A C 1
ATOM 649 O O . ARG A 1 83 ? 3.992 0.918 -17.051 1.00 95.56 83 ARG A O 1
ATOM 656 N N . LEU A 1 84 ? 3.268 -0.767 -15.723 1.00 95.44 84 LEU A N 1
ATOM 657 C CA . LEU A 1 84 ? 4.002 -1.860 -16.341 1.00 95.44 84 LEU A CA 1
ATOM 658 C C . LEU A 1 84 ? 3.039 -2.746 -17.139 1.00 95.44 84 LEU A C 1
ATOM 660 O O . LEU A 1 84 ? 1.877 -2.907 -16.762 1.00 95.44 84 LEU A O 1
ATOM 664 N N . ALA A 1 85 ? 3.513 -3.297 -18.253 1.00 95.94 85 ALA A N 1
ATOM 665 C CA . ALA A 1 85 ? 2.794 -4.285 -19.054 1.00 95.94 85 ALA A CA 1
ATOM 666 C C . ALA A 1 85 ? 3.782 -5.198 -19.797 1.00 95.94 85 ALA A C 1
ATOM 668 O O . ALA A 1 85 ? 4.806 -4.712 -20.258 1.00 95.94 85 ALA A O 1
ATOM 669 N N . GLY A 1 86 ? 3.463 -6.478 -19.982 1.00 95.38 86 GLY A N 1
ATOM 670 C CA . GLY A 1 86 ? 4.299 -7.452 -20.69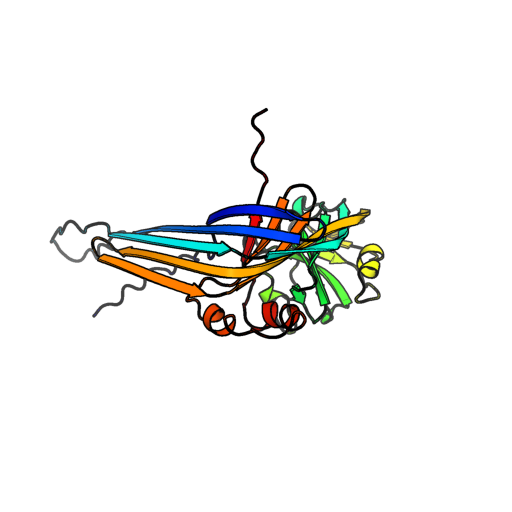7 1.00 95.38 86 GLY A CA 1
ATOM 671 C C . GLY A 1 86 ? 5.035 -8.470 -19.816 1.00 95.38 86 GLY A C 1
ATOM 672 O O . GLY A 1 86 ? 5.901 -9.165 -20.334 1.00 95.38 86 GLY A O 1
ATOM 673 N N . PHE A 1 87 ? 4.705 -8.556 -18.525 1.00 96.00 87 PHE A N 1
ATOM 674 C CA . PHE A 1 87 ? 5.126 -9.646 -17.633 1.00 96.00 87 PHE A CA 1
ATOM 675 C C . PHE A 1 87 ? 4.197 -10.863 -17.774 1.00 96.00 87 PHE A C 1
ATOM 677 O O . PHE A 1 87 ? 3.019 -10.696 -18.110 1.00 96.00 87 PHE A O 1
ATOM 684 N N . CYS A 1 88 ? 4.700 -12.063 -17.492 1.00 94.50 88 CYS A N 1
ATOM 685 C CA . CYS A 1 88 ? 3.920 -13.298 -17.402 1.00 94.50 88 CYS A CA 1
ATOM 686 C C . CYS A 1 88 ? 2.987 -13.278 -16.179 1.00 94.50 88 CYS A C 1
ATOM 688 O O . CYS A 1 88 ? 1.807 -13.617 -16.292 1.00 94.50 88 CYS A O 1
ATOM 690 N N . GLU A 1 89 ? 3.474 -12.808 -15.030 1.00 93.81 89 GLU A N 1
ATOM 691 C CA . GLU A 1 89 ? 2.700 -12.642 -13.805 1.00 93.81 89 GLU A CA 1
ATOM 692 C C . GLU A 1 89 ? 1.705 -11.492 -13.985 1.00 93.81 89 GLU A C 1
ATOM 694 O O . GLU A 1 89 ? 2.054 -10.306 -14.045 1.00 93.81 89 GLU A O 1
ATOM 699 N N . ALA A 1 90 ? 0.419 -11.835 -14.063 1.00 94.94 90 ALA A N 1
ATOM 700 C CA . ALA A 1 90 ? -0.653 -10.875 -14.302 1.00 94.94 90 ALA A CA 1
ATOM 701 C C . ALA A 1 90 ? -0.656 -9.742 -13.260 1.00 94.94 90 ALA A C 1
ATOM 703 O O . ALA A 1 90 ? -0.909 -8.588 -13.614 1.00 94.94 90 ALA A O 1
ATOM 704 N N . GLY A 1 91 ? -0.301 -10.053 -12.008 1.00 92.81 91 GLY A N 1
ATOM 705 C CA . GLY A 1 91 ? -0.182 -9.082 -10.923 1.00 92.81 91 GLY A CA 1
ATOM 706 C C . GLY A 1 91 ? 0.893 -8.011 -11.137 1.00 92.81 91 GLY A C 1
ATOM 707 O O . GLY A 1 91 ? 0.802 -6.936 -10.555 1.00 92.81 91 GLY A O 1
ATOM 708 N N . LEU A 1 92 ? 1.884 -8.222 -12.005 1.00 95.19 92 LEU A N 1
ATOM 709 C CA . LEU A 1 92 ? 2.901 -7.205 -12.304 1.00 95.19 92 LEU A CA 1
ATOM 710 C C . LEU A 1 92 ? 2.452 -6.206 -13.379 1.00 95.19 92 LEU A C 1
ATOM 712 O O . LEU A 1 92 ? 3.013 -5.117 -13.496 1.00 95.19 92 LEU A O 1
ATOM 716 N N . ASN A 1 93 ? 1.410 -6.535 -14.142 1.00 96.19 93 ASN A N 1
ATOM 717 C CA . ASN A 1 93 ? 0.930 -5.763 -15.288 1.00 96.19 93 ASN A CA 1
ATOM 718 C C . ASN A 1 93 ? -0.057 -4.648 -14.893 1.00 96.19 93 ASN A C 1
ATOM 720 O O . ASN A 1 93 ? -1.155 -4.525 -15.446 1.00 96.19 93 ASN A O 1
ATOM 724 N N . GLN A 1 94 ? 0.322 -3.833 -13.911 1.00 95.88 94 GLN A N 1
ATOM 725 C CA . GLN A 1 94 ? -0.512 -2.762 -13.363 1.00 95.88 94 GLN A CA 1
ATOM 726 C C . GLN A 1 94 ? 0.291 -1.489 -13.079 1.00 95.88 94 GLN A C 1
ATOM 728 O O . GLN A 1 94 ? 1.482 -1.396 -13.393 1.00 95.88 94 GLN A O 1
ATOM 733 N N . ALA A 1 95 ? -0.371 -0.458 -12.550 1.00 95.94 95 ALA A N 1
ATOM 734 C CA . ALA A 1 95 ? 0.328 0.732 -12.101 1.00 95.94 95 ALA A CA 1
ATOM 735 C C . ALA A 1 95 ? 0.902 0.574 -10.697 1.00 95.94 95 ALA A C 1
ATOM 737 O O . ALA A 1 95 ? 0.307 -0.049 -9.823 1.00 95.94 95 ALA A O 1
ATOM 738 N N . PHE A 1 96 ? 2.049 1.207 -10.493 1.00 96.31 96 PHE A N 1
ATOM 739 C CA . PHE A 1 96 ? 2.734 1.306 -9.226 1.00 96.31 96 PHE A CA 1
ATOM 740 C C . PHE A 1 96 ? 2.923 2.777 -8.875 1.00 96.31 96 PHE A C 1
ATOM 742 O O . PHE A 1 96 ? 3.456 3.548 -9.675 1.00 96.31 96 PHE A O 1
ATOM 749 N N . ALA A 1 97 ? 2.479 3.175 -7.689 1.00 96.19 97 ALA A N 1
ATOM 750 C CA . ALA A 1 97 ? 2.548 4.546 -7.198 1.00 96.19 97 ALA A CA 1
ATOM 751 C C . ALA A 1 97 ? 3.697 4.722 -6.202 1.00 96.19 97 ALA A C 1
ATOM 753 O O . ALA A 1 97 ? 3.948 3.848 -5.374 1.00 96.19 97 ALA A O 1
ATOM 754 N N . LEU A 1 98 ? 4.378 5.865 -6.264 1.00 94.88 98 LEU A N 1
ATOM 755 C CA . LEU A 1 98 ? 5.477 6.191 -5.359 1.00 94.88 98 LEU A CA 1
ATOM 756 C C . LEU A 1 98 ? 4.975 6.395 -3.917 1.00 94.88 98 LEU A C 1
ATOM 758 O O . LEU A 1 98 ? 4.214 7.325 -3.646 1.00 94.88 98 LEU A O 1
ATOM 762 N N . ALA A 1 99 ? 5.465 5.581 -2.982 1.00 93.50 99 ALA A N 1
ATOM 763 C CA . ALA A 1 99 ? 5.246 5.722 -1.545 1.00 93.50 99 ALA A CA 1
ATOM 764 C C . ALA A 1 99 ? 6.466 6.387 -0.887 1.00 93.50 99 ALA A C 1
ATOM 766 O O . ALA A 1 99 ? 7.431 5.723 -0.515 1.00 93.50 99 ALA A O 1
ATOM 767 N N . THR A 1 100 ? 6.442 7.712 -0.726 1.00 89.44 100 THR A N 1
ATOM 768 C CA . THR A 1 100 ? 7.600 8.466 -0.203 1.00 89.44 100 THR A CA 1
ATOM 769 C C . THR A 1 100 ? 7.940 8.154 1.254 1.00 89.44 100 THR A C 1
ATOM 771 O O . THR A 1 100 ? 9.105 8.239 1.621 1.00 89.44 100 THR A O 1
ATOM 774 N N . GLY A 1 101 ? 6.946 7.786 2.069 1.00 86.50 101 GLY A N 1
ATOM 775 C CA . GLY A 1 101 ? 7.142 7.431 3.482 1.00 86.50 101 GLY A CA 1
ATOM 776 C C . GLY A 1 101 ? 7.560 5.976 3.717 1.00 86.50 101 GLY A C 1
ATOM 777 O O . GLY A 1 101 ? 7.856 5.603 4.844 1.00 86.50 101 GLY A O 1
ATOM 778 N N . LEU A 1 102 ? 7.583 5.139 2.674 1.00 89.00 102 LEU A N 1
ATOM 779 C CA . LEU A 1 102 ? 7.962 3.731 2.782 1.00 89.00 102 LEU A CA 1
ATOM 780 C C . LEU A 1 102 ? 9.266 3.520 2.036 1.00 89.00 102 LEU A C 1
ATOM 782 O O . LEU A 1 102 ? 9.288 3.552 0.803 1.00 89.00 102 LEU A O 1
ATOM 786 N N . THR A 1 103 ? 10.350 3.309 2.779 1.00 90.25 103 THR A N 1
ATOM 787 C CA . THR A 1 103 ? 11.691 3.226 2.203 1.00 90.25 103 THR A CA 1
ATOM 788 C C . THR A 1 103 ? 12.349 1.868 2.422 1.00 90.25 103 THR A C 1
ATOM 790 O O . THR A 1 103 ? 12.165 1.215 3.446 1.00 90.25 103 THR A O 1
ATOM 793 N N . VAL A 1 104 ? 13.151 1.444 1.448 1.00 88.44 104 VAL A N 1
ATOM 794 C CA . VAL A 1 104 ? 14.058 0.295 1.545 1.00 88.44 104 VAL A CA 1
ATOM 795 C C . VAL A 1 104 ? 15.437 0.778 1.120 1.00 88.44 104 VAL A C 1
ATOM 797 O O . VAL A 1 104 ? 15.578 1.420 0.082 1.00 88.44 104 VAL A O 1
ATOM 800 N N . SER A 1 105 ? 16.451 0.529 1.953 1.00 87.62 105 SER A N 1
ATOM 801 C CA . SER A 1 105 ? 17.812 1.058 1.747 1.00 87.62 105 SER A CA 1
ATOM 802 C C . SER A 1 105 ? 17.839 2.587 1.570 1.00 87.62 105 SER A C 1
ATOM 804 O O . SER A 1 105 ? 18.579 3.124 0.751 1.00 87.62 105 SER A O 1
ATOM 806 N N . GLY A 1 106 ? 16.979 3.296 2.313 1.00 87.88 106 GLY A N 1
ATOM 807 C CA . GLY A 1 106 ? 16.865 4.758 2.263 1.00 87.88 106 GLY A CA 1
ATOM 808 C C . GLY A 1 106 ? 16.207 5.314 0.996 1.00 87.88 106 GLY A C 1
ATOM 809 O O . GLY A 1 106 ? 16.242 6.523 0.783 1.00 87.88 106 GLY A O 1
ATOM 810 N N . LEU A 1 107 ? 15.619 4.462 0.150 1.00 89.50 107 LEU A N 1
ATOM 811 C CA . LEU A 1 107 ? 14.958 4.867 -1.090 1.00 89.50 107 LEU A CA 1
ATOM 812 C C . LEU A 1 107 ? 13.463 4.568 -1.052 1.00 89.50 107 LEU A C 1
ATOM 814 O O . LEU A 1 107 ? 13.091 3.506 -0.554 1.00 89.50 107 LEU A O 1
ATOM 818 N N . PRO A 1 108 ? 12.608 5.457 -1.594 1.00 91.75 108 PRO A N 1
ATOM 819 C CA . PRO A 1 108 ? 11.175 5.212 -1.684 1.00 91.75 108 PRO A CA 1
ATOM 820 C C . PRO A 1 108 ? 10.831 3.916 -2.420 1.00 91.75 108 PRO A C 1
ATOM 822 O O . PRO A 1 108 ? 11.509 3.510 -3.367 1.00 91.75 108 PRO A O 1
ATOM 825 N N . THR A 1 109 ? 9.723 3.313 -2.012 1.00 93.38 109 THR A N 1
ATOM 826 C CA . THR A 1 109 ? 9.136 2.136 -2.655 1.00 93.38 109 THR A CA 1
ATOM 827 C C . THR A 1 109 ? 8.004 2.532 -3.599 1.00 93.38 109 THR A C 1
ATOM 829 O O . THR A 1 109 ? 7.433 3.620 -3.494 1.00 93.38 109 THR A O 1
ATOM 832 N N . TRP A 1 110 ? 7.670 1.650 -4.536 1.00 95.44 110 TRP A N 1
ATOM 833 C CA . TRP A 1 110 ? 6.538 1.822 -5.447 1.00 95.44 110 TRP A CA 1
ATOM 834 C C . TRP A 1 110 ? 5.526 0.714 -5.216 1.00 95.44 110 TRP A C 1
ATOM 836 O O . TRP A 1 110 ? 5.923 -0.439 -5.171 1.00 95.44 110 TRP A O 1
ATOM 846 N N . TRP A 1 111 ? 4.242 1.022 -5.102 1.00 95.94 111 TRP A N 1
ATOM 847 C CA . TRP A 1 111 ? 3.226 0.050 -4.684 1.00 95.94 111 TRP A CA 1
ATOM 848 C C . TRP A 1 111 ? 2.162 -0.149 -5.742 1.00 95.94 111 TRP A C 1
ATOM 850 O O . TRP A 1 111 ? 1.663 0.837 -6.287 1.00 95.94 111 TRP A O 1
ATOM 860 N N . SER A 1 112 ? 1.825 -1.408 -6.007 1.00 96.12 112 SER A N 1
ATOM 861 C CA . SER A 1 112 ? 0.793 -1.790 -6.965 1.00 96.12 112 SER A CA 1
ATOM 862 C C . SER A 1 112 ? -0.594 -1.285 -6.551 1.00 96.12 112 SER A C 1
ATOM 864 O O . SER A 1 112 ? -0.858 -1.049 -5.370 1.00 96.12 112 SER A O 1
ATOM 866 N N . GLU A 1 113 ? -1.504 -1.123 -7.518 1.00 94.19 113 GLU A N 1
ATOM 867 C CA . GLU A 1 113 ? -2.865 -0.617 -7.270 1.00 94.19 113 GLU A CA 1
ATOM 868 C C . GLU A 1 113 ? -3.658 -1.494 -6.288 1.00 94.19 113 GLU A C 1
ATOM 870 O O . GLU A 1 113 ? -4.460 -0.993 -5.502 1.00 94.19 113 GLU A O 1
ATOM 875 N N . ASP A 1 114 ? -3.438 -2.807 -6.340 1.00 93.12 114 ASP A N 1
ATOM 876 C CA . ASP A 1 114 ? -4.064 -3.799 -5.462 1.00 93.12 114 ASP A CA 1
ATOM 877 C C . ASP A 1 114 ? -3.361 -3.979 -4.105 1.00 93.12 114 ASP A C 1
ATOM 879 O O . ASP A 1 114 ? -3.863 -4.714 -3.245 1.00 93.12 114 ASP A O 1
ATOM 883 N N . GLY A 1 115 ? -2.214 -3.321 -3.910 1.00 92.12 115 GLY A N 1
ATOM 884 C CA . GLY A 1 115 ? -1.392 -3.429 -2.711 1.00 92.12 115 GLY A CA 1
ATOM 885 C C . GLY A 1 115 ? -0.627 -4.740 -2.552 1.00 92.12 115 GLY A C 1
ATOM 886 O O . GLY A 1 115 ? -0.001 -4.929 -1.515 1.00 92.12 115 GLY A O 1
ATOM 887 N N . GLN A 1 116 ? -0.689 -5.660 -3.516 1.00 92.31 116 GLN A N 1
ATOM 888 C CA . GLN A 1 116 ? -0.100 -6.995 -3.385 1.00 92.31 116 GLN A CA 1
ATOM 889 C C . GLN A 1 116 ? 1.392 -7.033 -3.705 1.00 92.31 116 GLN A C 1
ATOM 891 O O . GLN A 1 116 ? 2.099 -7.898 -3.186 1.00 92.31 116 GLN A O 1
ATOM 896 N N . TYR A 1 117 ? 1.878 -6.095 -4.514 1.00 94.50 117 TYR A N 1
ATOM 897 C CA . TYR A 1 117 ? 3.264 -6.020 -4.948 1.00 94.50 117 TYR A CA 1
ATOM 898 C C . TYR A 1 117 ? 3.855 -4.655 -4.632 1.00 94.50 117 TYR A C 1
ATOM 900 O O . TYR A 1 117 ? 3.184 -3.621 -4.650 1.00 94.50 117 TYR A O 1
ATOM 908 N N . PHE A 1 118 ? 5.159 -4.643 -4.401 1.00 95.25 118 PHE A N 1
ATOM 909 C CA . PHE A 1 118 ? 5.911 -3.411 -4.281 1.00 95.25 118 PHE A CA 1
ATOM 910 C C . PHE A 1 118 ? 7.272 -3.540 -4.958 1.00 95.25 118 PHE A C 1
ATOM 912 O O . PHE A 1 118 ? 7.888 -4.609 -4.976 1.00 95.25 118 PHE A O 1
ATOM 919 N N . MET A 1 119 ? 7.747 -2.430 -5.514 1.00 95.19 119 MET A N 1
ATOM 920 C CA . MET A 1 119 ? 9.085 -2.301 -6.056 1.00 95.19 119 MET A CA 1
ATOM 921 C C . MET A 1 119 ? 9.992 -1.550 -5.101 1.00 95.19 119 MET A C 1
ATOM 923 O O . MET A 1 119 ? 9.596 -0.557 -4.483 1.00 95.19 119 MET A O 1
ATOM 927 N N . TYR A 1 120 ? 11.236 -1.997 -5.031 1.00 93.31 120 TYR A N 1
ATOM 928 C CA . TYR A 1 120 ? 12.272 -1.372 -4.228 1.00 93.31 120 TYR A CA 1
ATOM 929 C C . TYR A 1 120 ? 13.623 -1.456 -4.935 1.00 93.31 120 TYR A C 1
ATOM 931 O O . TYR A 1 120 ? 13.857 -2.338 -5.764 1.00 93.31 120 TYR A O 1
ATOM 939 N N . TYR A 1 121 ? 14.522 -0.532 -4.607 1.00 91.88 121 TYR A N 1
ATOM 940 C CA . TYR A 1 121 ? 15.880 -0.556 -5.134 1.00 91.88 121 TYR A CA 1
ATOM 941 C C . TYR A 1 121 ? 16.770 -1.421 -4.241 1.00 91.88 121 TYR A C 1
ATOM 943 O O . TYR A 1 121 ? 17.009 -1.105 -3.072 1.00 91.88 121 TYR A O 1
ATOM 951 N N . ALA A 1 122 ? 17.276 -2.524 -4.786 1.00 89.94 122 ALA A N 1
ATOM 952 C CA . ALA A 1 122 ? 18.154 -3.420 -4.055 1.00 89.94 122 ALA A CA 1
ATOM 953 C C . ALA A 1 122 ? 19.607 -2.943 -4.196 1.00 89.94 122 ALA A C 1
ATOM 955 O O . ALA A 1 122 ? 20.315 -3.339 -5.120 1.00 89.94 122 ALA A O 1
ATOM 956 N N . GLU A 1 123 ? 20.057 -2.096 -3.264 1.00 88.12 123 GLU A N 1
ATOM 957 C CA . GLU A 1 123 ? 21.377 -1.438 -3.315 1.00 88.12 123 GLU A CA 1
ATOM 958 C C . GLU A 1 123 ? 22.551 -2.418 -3.493 1.00 88.12 123 GLU A C 1
ATOM 960 O O . GLU A 1 123 ? 23.483 -2.131 -4.236 1.00 88.12 123 GLU A O 1
ATOM 965 N N . GLN A 1 124 ? 22.485 -3.615 -2.903 1.00 86.94 124 GLN A N 1
ATOM 966 C CA . GLN A 1 124 ? 23.519 -4.644 -3.075 1.00 86.94 124 GLN A CA 1
ATOM 967 C C . GLN A 1 124 ? 23.691 -5.101 -4.536 1.00 86.94 124 GLN A C 1
ATOM 969 O O . GLN A 1 124 ? 24.788 -5.489 -4.930 1.00 86.94 124 GLN A O 1
ATOM 974 N N . TYR A 1 125 ? 22.620 -5.063 -5.327 1.00 87.31 125 TYR A N 1
ATOM 975 C CA . TYR A 1 125 ? 22.579 -5.577 -6.698 1.00 87.31 125 TYR A CA 1
ATOM 976 C C . TYR A 1 125 ? 22.448 -4.471 -7.755 1.00 87.31 125 TYR A C 1
ATOM 978 O O . TYR A 1 125 ? 22.513 -4.761 -8.944 1.00 87.31 125 TYR A O 1
ATOM 986 N N . GLN A 1 126 ? 22.273 -3.215 -7.329 1.00 89.38 126 GLN A N 1
ATOM 987 C CA . GLN A 1 126 ? 22.159 -2.035 -8.196 1.00 89.38 126 GLN A CA 1
ATOM 988 C C . GLN A 1 126 ? 21.044 -2.148 -9.257 1.00 89.38 126 GLN A C 1
ATOM 990 O O . GLN A 1 126 ? 21.205 -1.747 -10.410 1.00 89.38 126 GLN A O 1
ATOM 995 N N . HIS A 1 127 ? 19.897 -2.707 -8.865 1.00 91.06 127 HIS A N 1
ATOM 996 C CA . HIS A 1 127 ? 18.719 -2.815 -9.724 1.00 91.06 127 HIS A CA 1
ATOM 997 C C . HIS A 1 127 ? 17.407 -2.713 -8.938 1.00 91.06 127 HIS A C 1
ATOM 999 O O . HIS A 1 127 ? 17.376 -2.866 -7.710 1.00 91.06 127 HIS A O 1
ATOM 1005 N N . TRP A 1 128 ? 16.316 -2.448 -9.653 1.00 92.69 128 TRP A N 1
ATOM 1006 C CA . TRP A 1 128 ? 14.968 -2.471 -9.097 1.00 92.69 128 TRP A CA 1
ATOM 1007 C C . TRP A 1 128 ? 14.468 -3.909 -9.018 1.00 92.69 128 TRP A C 1
ATOM 1009 O O . TRP A 1 128 ? 14.668 -4.693 -9.941 1.00 92.69 128 TRP A O 1
ATOM 1019 N N . LYS A 1 129 ? 13.806 -4.253 -7.917 1.00 93.56 129 LYS A N 1
ATOM 1020 C CA . LYS A 1 129 ? 13.158 -5.550 -7.719 1.00 93.56 129 LYS A CA 1
ATOM 1021 C C . LYS A 1 129 ? 11.684 -5.358 -7.451 1.00 93.56 129 LYS A C 1
ATOM 1023 O O . LYS A 1 129 ? 11.318 -4.376 -6.812 1.00 93.56 129 LYS A O 1
ATOM 1028 N N . VAL A 1 130 ? 10.875 -6.324 -7.870 1.00 94.88 130 VAL A N 1
ATOM 1029 C CA . VAL A 1 130 ? 9.472 -6.435 -7.472 1.00 94.88 130 VAL A CA 1
ATOM 1030 C C . VAL A 1 130 ? 9.316 -7.627 -6.537 1.00 94.88 130 VAL A C 1
ATOM 1032 O O . VAL A 1 130 ? 9.752 -8.734 -6.856 1.00 94.88 130 VAL A O 1
ATOM 1035 N N . ASN A 1 131 ? 8.701 -7.409 -5.379 1.00 93.19 131 ASN A N 1
ATOM 1036 C CA . ASN A 1 131 ? 8.349 -8.468 -4.438 1.00 93.19 131 ASN A CA 1
ATOM 1037 C C . ASN A 1 131 ? 6.858 -8.385 -4.097 1.00 93.19 131 ASN A C 1
ATOM 1039 O O . ASN A 1 131 ? 6.226 -7.342 -4.266 1.00 93.19 131 ASN A O 1
ATOM 1043 N N . GLY A 1 132 ? 6.300 -9.499 -3.643 1.00 89.25 132 GLY A N 1
ATOM 1044 C CA . GLY A 1 132 ? 4.938 -9.578 -3.145 1.00 89.25 132 GLY A CA 1
ATOM 1045 C C . GLY A 1 132 ? 4.874 -9.382 -1.632 1.00 89.25 132 GLY A C 1
ATOM 1046 O O . GLY A 1 132 ? 5.841 -9.611 -0.894 1.00 89.25 132 GLY A O 1
ATOM 1047 N N . LEU A 1 133 ? 3.695 -9.016 -1.143 1.00 85.75 133 LEU A N 1
ATOM 1048 C CA . LEU A 1 133 ? 3.357 -9.188 0.262 1.00 85.75 133 LEU A CA 1
ATOM 1049 C C . LEU A 1 133 ? 3.272 -10.677 0.616 1.00 85.75 133 LEU A C 1
ATOM 1051 O O . LEU A 1 133 ? 2.999 -11.536 -0.224 1.00 85.75 133 LEU A O 1
ATOM 1055 N N . ARG A 1 134 ? 3.423 -10.995 1.906 1.00 79.56 134 ARG A N 1
ATOM 1056 C CA . ARG A 1 134 ? 3.292 -12.379 2.399 1.00 79.56 134 ARG A CA 1
ATOM 1057 C C . ARG A 1 134 ? 1.940 -13.007 2.087 1.00 79.56 134 ARG A C 1
ATOM 1059 O O . ARG A 1 134 ? 1.858 -14.217 1.900 1.00 79.56 134 ARG A O 1
ATOM 1066 N N . ALA A 1 135 ? 0.892 -12.188 2.022 1.00 69.75 135 ALA A N 1
ATOM 1067 C CA . ALA A 1 135 ? -0.458 -12.628 1.689 1.00 69.75 135 ALA A CA 1
ATOM 1068 C C . ALA A 1 135 ? -0.552 -13.276 0.295 1.00 69.75 135 ALA A C 1
ATOM 1070 O O . ALA A 1 135 ? -1.398 -14.144 0.097 1.00 69.75 135 ALA A O 1
ATOM 1071 N N . VAL A 1 136 ? 0.344 -12.908 -0.628 1.00 74.06 136 VAL A N 1
ATOM 1072 C CA . VAL A 1 136 ? 0.438 -13.452 -1.994 1.00 74.06 136 VAL A CA 1
ATOM 1073 C C . VAL A 1 136 ? 1.693 -14.301 -2.203 1.00 74.06 136 VAL A C 1
ATOM 1075 O O . VAL A 1 136 ? 2.162 -14.476 -3.319 1.00 74.06 136 VAL A O 1
ATOM 1078 N N . GLY A 1 137 ? 2.259 -14.841 -1.120 1.00 76.19 137 GLY A N 1
ATOM 1079 C CA . GLY A 1 137 ? 3.411 -15.742 -1.194 1.00 76.19 137 GLY A CA 1
ATOM 1080 C C . GLY A 1 137 ? 4.770 -15.053 -1.346 1.00 76.19 137 GLY A C 1
ATOM 1081 O O . GLY A 1 137 ? 5.773 -15.750 -1.469 1.00 76.19 137 GLY A O 1
ATOM 1082 N N . GLY A 1 138 ? 4.825 -13.719 -1.293 1.00 80.44 138 GLY A N 1
ATOM 1083 C CA . GLY A 1 138 ? 6.083 -12.978 -1.219 1.00 80.44 138 GLY A CA 1
ATOM 1084 C C . GLY A 1 138 ? 6.690 -12.957 0.188 1.00 80.44 138 GLY A C 1
ATOM 1085 O O . GLY A 1 138 ? 6.191 -13.583 1.128 1.00 80.44 138 GLY A O 1
ATOM 1086 N N . ASP A 1 139 ? 7.775 -12.204 0.354 1.00 83.81 139 ASP A N 1
ATOM 1087 C CA . ASP A 1 139 ? 8.508 -12.160 1.627 1.00 83.81 139 ASP A CA 1
ATOM 1088 C C . ASP A 1 139 ? 8.037 -11.052 2.580 1.00 83.81 139 ASP A C 1
ATOM 1090 O O . ASP A 1 139 ? 8.281 -11.124 3.791 1.00 83.81 139 ASP A O 1
ATOM 1094 N N . GLY A 1 140 ? 7.324 -10.055 2.052 1.00 84.69 140 GLY A N 1
ATOM 1095 C CA . GLY A 1 140 ? 6.948 -8.852 2.789 1.00 84.69 140 GLY A CA 1
ATOM 1096 C C . GLY A 1 140 ? 8.084 -7.832 2.914 1.00 84.69 140 GLY A C 1
ATOM 1097 O O . GLY A 1 140 ? 9.253 -8.095 2.615 1.00 84.69 140 GLY A O 1
ATOM 1098 N N . LEU A 1 141 ? 7.725 -6.623 3.344 1.00 85.50 141 LEU A N 1
ATOM 1099 C CA . LEU A 1 141 ? 8.622 -5.467 3.343 1.00 85.50 141 LEU A CA 1
ATOM 1100 C C . LEU A 1 141 ? 9.793 -5.608 4.335 1.00 85.50 141 LEU A C 1
ATOM 1102 O O . LEU A 1 141 ? 10.907 -5.175 4.044 1.00 85.50 141 LEU A O 1
ATOM 1106 N N . ALA A 1 142 ? 9.597 -6.265 5.483 1.00 84.44 142 ALA A N 1
ATOM 1107 C CA . ALA A 1 142 ? 10.651 -6.395 6.496 1.00 84.44 142 ALA A CA 1
ATOM 1108 C C . ALA A 1 142 ? 11.747 -7.395 6.094 1.00 84.44 142 ALA A C 1
ATOM 1110 O O . ALA A 1 142 ? 12.822 -7.431 6.706 1.00 84.44 142 ALA A O 1
ATOM 1111 N N . ALA A 1 143 ? 11.493 -8.211 5.069 1.00 85.06 143 ALA A N 1
ATOM 1112 C CA . ALA A 1 143 ? 12.412 -9.236 4.595 1.00 85.06 143 ALA A CA 1
ATOM 1113 C C . ALA A 1 143 ? 13.373 -8.758 3.491 1.00 85.06 143 ALA A C 1
ATOM 1115 O O . ALA A 1 143 ? 14.354 -9.454 3.216 1.00 85.06 143 ALA A O 1
ATOM 1116 N N . VAL A 1 144 ? 13.136 -7.584 2.891 1.00 82.00 144 VAL A N 1
ATOM 1117 C CA . VAL A 1 144 ? 13.873 -7.105 1.704 1.00 82.00 144 VAL A CA 1
ATOM 1118 C C . VAL A 1 144 ? 14.962 -6.055 1.985 1.00 82.00 144 VAL A C 1
ATOM 1120 O O . VAL A 1 144 ? 15.613 -5.578 1.058 1.00 82.00 144 VAL A O 1
ATOM 1123 N N . GLY A 1 145 ? 15.188 -5.698 3.254 1.00 80.00 145 GLY A N 1
ATOM 1124 C CA . GLY A 1 145 ? 16.182 -4.693 3.655 1.00 80.00 145 GLY A CA 1
ATOM 1125 C C . GLY A 1 145 ? 17.649 -5.172 3.641 1.00 80.00 145 GLY A C 1
ATOM 1126 O O . GLY A 1 145 ? 17.917 -6.375 3.538 1.00 80.00 145 GLY A O 1
ATOM 1127 N N . PRO A 1 146 ? 18.620 -4.248 3.800 1.00 73.00 146 PRO A N 1
ATOM 1128 C CA . PRO A 1 146 ? 20.045 -4.577 3.875 1.00 73.00 146 PRO A CA 1
ATOM 1129 C C . PRO A 1 146 ? 20.352 -5.660 4.918 1.00 73.00 146 PRO A C 1
ATOM 1131 O O . PRO A 1 146 ? 19.859 -5.620 6.046 1.00 73.00 146 PRO A O 1
ATOM 1134 N N . GLY A 1 147 ? 21.167 -6.649 4.538 1.00 74.25 147 GLY A N 1
ATOM 1135 C CA . GLY A 1 147 ? 21.583 -7.743 5.425 1.00 74.25 147 GLY A CA 1
ATOM 1136 C C . GLY A 1 147 ? 20.502 -8.790 5.728 1.00 74.25 147 GLY A C 1
ATOM 1137 O O . GLY A 1 147 ? 20.740 -9.702 6.522 1.00 74.25 147 GLY A O 1
ATOM 1138 N N . LYS A 1 148 ? 19.313 -8.703 5.116 1.00 79.94 148 LYS A N 1
ATOM 1139 C CA . LYS A 1 148 ? 18.260 -9.712 5.281 1.00 79.94 148 LYS A CA 1
ATOM 1140 C C . LYS A 1 148 ? 18.478 -10.883 4.322 1.00 79.94 148 LYS A C 1
ATOM 1142 O O . LYS A 1 148 ? 18.786 -10.705 3.148 1.00 79.94 148 LYS A O 1
ATOM 1147 N N . LYS A 1 149 ? 18.250 -12.105 4.821 1.00 70.25 149 LYS A N 1
ATOM 1148 C CA . LYS A 1 149 ? 18.471 -13.370 4.088 1.00 70.25 149 LYS A CA 1
ATOM 1149 C C . LYS A 1 149 ? 17.693 -13.481 2.769 1.00 70.25 149 LYS A C 1
ATOM 1151 O O . LYS A 1 149 ? 18.066 -14.295 1.934 1.00 70.25 149 LYS A O 1
ATOM 1156 N N . ARG A 1 150 ? 16.614 -12.708 2.604 1.00 70.69 150 ARG A N 1
ATOM 1157 C CA . ARG A 1 150 ? 15.711 -12.765 1.446 1.00 70.69 150 ARG A CA 1
ATOM 1158 C C . ARG A 1 150 ? 15.725 -11.512 0.571 1.00 70.69 150 ARG A C 1
ATOM 1160 O O . ARG A 1 150 ? 14.921 -11.413 -0.342 1.00 70.69 150 ARG A O 1
ATOM 1167 N N . ALA A 1 151 ? 16.710 -10.622 0.726 1.00 61.66 151 ALA A N 1
ATOM 1168 C CA . ALA A 1 151 ? 16.911 -9.482 -0.184 1.00 61.66 151 ALA A CA 1
ATOM 1169 C C . ALA A 1 151 ? 17.169 -9.890 -1.666 1.00 61.66 151 ALA A C 1
ATOM 1171 O O . ALA A 1 151 ? 17.283 -9.042 -2.557 1.00 61.66 151 ALA A O 1
ATOM 1172 N N . GLY A 1 152 ? 17.251 -11.198 -1.939 1.00 58.31 152 GLY A N 1
ATOM 1173 C CA . GLY A 1 152 ? 17.435 -11.833 -3.240 1.00 58.31 152 GLY A CA 1
ATOM 1174 C C . GLY A 1 152 ? 16.156 -12.294 -3.948 1.00 58.31 152 GLY A C 1
ATOM 1175 O O . GLY A 1 152 ? 16.159 -12.322 -5.174 1.00 58.31 152 GLY A O 1
ATOM 1176 N N . CYS A 1 153 ? 15.100 -12.636 -3.208 1.00 67.44 153 CYS A N 1
ATOM 1177 C CA . CYS A 1 153 ? 13.913 -13.305 -3.739 1.00 67.44 153 CYS A CA 1
ATOM 1178 C C . CYS A 1 153 ? 12.873 -12.258 -4.156 1.00 67.44 153 CYS A C 1
ATOM 1180 O O . CYS A 1 153 ? 12.492 -11.398 -3.368 1.00 67.44 153 CYS A O 1
ATOM 1182 N N . GLY A 1 154 ? 12.454 -12.292 -5.414 1.00 77.12 154 GLY A N 1
ATOM 1183 C CA . GLY A 1 154 ? 11.457 -11.385 -5.965 1.00 77.12 154 GLY A CA 1
ATOM 1184 C C . GLY A 1 154 ? 10.829 -12.012 -7.198 1.00 77.12 154 GLY A C 1
ATOM 1185 O O . GLY A 1 154 ? 11.390 -12.945 -7.766 1.00 77.12 154 GLY A O 1
ATOM 1186 N N . PHE A 1 155 ? 9.670 -11.499 -7.589 1.00 86.44 155 PHE A N 1
ATOM 1187 C CA . PHE A 1 155 ? 8.961 -11.951 -8.784 1.00 86.44 155 PHE A CA 1
ATOM 1188 C C . PHE A 1 155 ? 9.629 -11.427 -10.052 1.00 86.44 155 PHE A C 1
ATOM 1190 O O . PHE A 1 155 ? 9.633 -12.106 -11.068 1.00 86.44 155 PHE A O 1
ATOM 1197 N N . ALA A 1 156 ? 10.242 -10.244 -9.983 1.00 89.94 156 ALA A N 1
ATOM 1198 C CA . ALA A 1 156 ? 10.969 -9.667 -11.101 1.00 89.94 156 ALA A CA 1
ATOM 1199 C C . ALA A 1 156 ? 12.129 -8.779 -10.640 1.00 89.94 156 ALA A C 1
ATOM 1201 O O . ALA A 1 156 ? 12.132 -8.261 -9.518 1.00 89.94 156 ALA A O 1
ATOM 1202 N N . HIS A 1 157 ? 13.101 -8.564 -11.522 1.00 91.44 157 HIS A N 1
ATOM 1203 C CA . HIS A 1 157 ? 14.116 -7.534 -11.356 1.00 91.44 157 HIS A CA 1
ATOM 1204 C C . HIS A 1 157 ? 14.468 -6.866 -12.683 1.00 91.44 157 HIS A C 1
ATOM 1206 O O . HIS A 1 157 ? 14.421 -7.484 -13.746 1.00 91.44 157 HIS A O 1
ATOM 1212 N N . SER A 1 158 ? 14.868 -5.602 -12.621 1.00 90.75 158 SER A N 1
ATOM 1213 C CA . SER A 1 158 ? 15.476 -4.933 -13.761 1.00 90.75 158 SER A CA 1
ATOM 1214 C C . SER A 1 158 ? 16.932 -5.369 -13.947 1.00 90.75 158 SER A C 1
ATOM 1216 O O . SER A 1 158 ? 17.554 -5.971 -13.065 1.00 90.75 158 SER A O 1
ATOM 1218 N N . GLY A 1 159 ? 17.523 -5.012 -15.078 1.00 86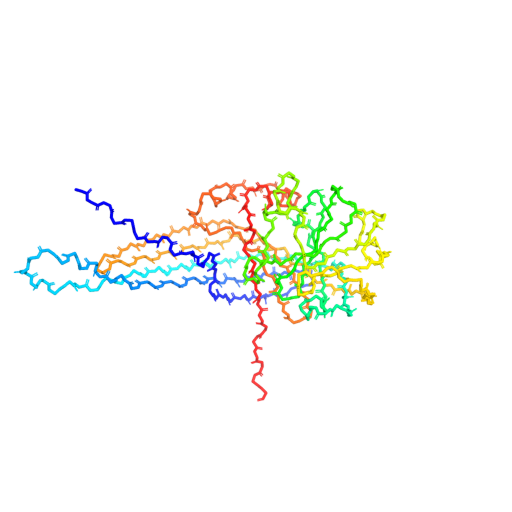.81 159 GLY A N 1
ATOM 1219 C CA . GLY A 1 159 ? 18.959 -4.917 -15.235 1.00 86.81 159 GLY A CA 1
ATOM 1220 C C . GLY A 1 159 ? 19.494 -3.743 -14.426 1.00 86.81 159 GLY A C 1
ATOM 1221 O O . GLY A 1 159 ? 18.766 -3.084 -13.670 1.00 86.81 159 GLY A O 1
ATOM 1222 N N . GLN A 1 160 ? 20.788 -3.493 -14.579 1.00 83.00 160 GLN A N 1
ATOM 1223 C CA . GLN A 1 160 ? 21.444 -2.393 -13.893 1.00 83.00 160 GLN A CA 1
ATOM 1224 C C . GLN A 1 160 ? 20.790 -1.071 -14.310 1.00 83.00 160 GLN A C 1
ATOM 1226 O O . GLN A 1 160 ? 20.675 -0.770 -15.499 1.00 83.00 160 GLN A O 1
ATOM 1231 N N . ALA A 1 161 ? 20.328 -0.308 -13.326 1.00 78.06 161 ALA A N 1
ATOM 1232 C CA . ALA A 1 161 ? 19.685 0.975 -13.552 1.00 78.06 161 ALA A CA 1
ATOM 1233 C C . ALA A 1 161 ? 20.523 2.059 -12.883 1.00 78.06 161 ALA A C 1
ATOM 1235 O O . ALA A 1 161 ? 20.779 1.996 -11.679 1.00 78.06 161 ALA A O 1
ATOM 1236 N N . ASP A 1 162 ? 20.917 3.070 -13.657 1.00 67.56 162 ASP A N 1
ATOM 1237 C CA . ASP A 1 162 ? 21.579 4.250 -13.119 1.00 67.56 162 ASP A CA 1
ATOM 1238 C C . ASP A 1 162 ? 20.555 5.088 -12.352 1.00 67.56 162 ASP A C 1
ATOM 1240 O O . ASP A 1 162 ? 19.931 6.027 -12.847 1.00 67.56 162 ASP A O 1
ATOM 1244 N N . GLY A 1 163 ? 20.387 4.740 -11.084 1.00 60.50 163 GLY A N 1
ATOM 1245 C CA . GLY A 1 163 ? 20.074 5.734 -10.086 1.00 60.50 163 GLY A CA 1
ATOM 1246 C C . GLY A 1 163 ? 18.854 5.483 -9.221 1.00 60.50 163 GLY A C 1
ATOM 1247 O O . GLY A 1 163 ? 17.899 4.773 -9.522 1.00 60.50 163 GLY A O 1
ATOM 1248 N N . ARG A 1 164 ? 18.912 6.234 -8.126 1.00 67.31 164 ARG A N 1
ATOM 1249 C CA . ARG A 1 164 ? 17.930 6.415 -7.057 1.00 67.31 164 ARG A CA 1
ATOM 1250 C C . ARG A 1 164 ? 16.674 7.179 -7.503 1.00 67.31 164 ARG A C 1
ATOM 1252 O O . ARG A 1 164 ? 15.855 7.548 -6.667 1.00 67.31 164 ARG A O 1
ATOM 1259 N N . SER A 1 165 ? 16.553 7.494 -8.796 1.00 73.50 165 SER A N 1
ATOM 1260 C CA . SER A 1 165 ? 15.504 8.368 -9.316 1.00 73.50 165 SER A CA 1
ATOM 1261 C C . SER A 1 165 ? 14.347 7.563 -9.919 1.00 73.50 165 SER A C 1
ATOM 1263 O O . SER A 1 165 ? 14.583 6.532 -10.549 1.00 73.50 165 SER A O 1
ATOM 1265 N N . PRO A 1 166 ? 13.102 8.058 -9.818 1.00 67.31 166 PRO A N 1
ATOM 1266 C CA . PRO A 1 166 ? 11.958 7.523 -10.556 1.00 67.31 166 PRO A CA 1
ATOM 1267 C C . PRO A 1 166 ? 12.186 7.336 -12.060 1.00 67.31 166 PRO A C 1
ATOM 1269 O O . PRO A 1 166 ? 11.640 6.416 -12.660 1.00 67.31 166 PRO A O 1
ATOM 1272 N N . ALA A 1 167 ? 13.011 8.190 -12.673 1.00 76.69 167 ALA A N 1
ATOM 1273 C CA . ALA A 1 167 ? 13.349 8.078 -14.088 1.00 76.69 167 ALA A CA 1
ATOM 1274 C C . ALA A 1 167 ? 14.188 6.825 -14.385 1.00 76.69 167 ALA A C 1
ATOM 1276 O O . ALA A 1 167 ? 14.030 6.234 -15.450 1.00 76.69 167 ALA A O 1
ATOM 1277 N N . GLY A 1 168 ? 15.008 6.376 -13.429 1.00 80.62 168 GLY A N 1
ATOM 1278 C CA . GLY A 1 168 ? 15.804 5.153 -13.553 1.00 80.62 168 GLY A CA 1
ATOM 1279 C C . GLY A 1 168 ? 14.943 3.898 -13.708 1.00 80.62 168 GLY A C 1
ATOM 1280 O O . GLY A 1 168 ? 15.322 2.987 -14.433 1.00 80.62 168 GLY A O 1
ATOM 1281 N N . LEU A 1 169 ? 13.747 3.874 -13.110 1.00 83.50 169 LEU A N 1
ATOM 1282 C CA . LEU A 1 169 ? 12.797 2.768 -13.268 1.00 83.50 169 LEU A CA 1
ATOM 1283 C C . LEU A 1 169 ? 12.198 2.711 -14.683 1.00 83.50 169 LEU A C 1
ATOM 1285 O O . LEU A 1 169 ? 11.984 1.630 -15.221 1.00 83.50 169 LEU A O 1
ATOM 1289 N N . LEU A 1 170 ? 11.963 3.870 -15.307 1.00 83.19 170 LEU A N 1
ATOM 1290 C CA . LEU A 1 170 ? 11.475 3.960 -16.691 1.00 83.19 170 LEU A CA 1
ATOM 1291 C C . LEU A 1 170 ? 12.562 3.639 -17.724 1.00 83.19 170 LEU A C 1
ATOM 1293 O O . LEU A 1 170 ? 12.244 3.221 -18.833 1.00 83.19 170 LEU A O 1
ATOM 1297 N N . GLN A 1 171 ? 13.828 3.858 -17.367 1.00 81.44 171 GLN A N 1
ATOM 1298 C CA . GLN A 1 171 ? 14.997 3.648 -18.228 1.00 81.44 171 GLN A CA 1
ATOM 1299 C C . GLN A 1 171 ? 15.685 2.299 -17.996 1.00 81.44 171 GLN A C 1
ATOM 1301 O O . GLN A 1 171 ? 16.651 1.975 -18.683 1.00 81.44 171 GLN A O 1
ATOM 1306 N N . ALA A 1 172 ? 15.203 1.524 -17.026 1.00 80.44 172 ALA A N 1
ATOM 1307 C CA . ALA A 1 172 ? 15.722 0.215 -16.686 1.00 80.44 172 ALA A CA 1
ATOM 1308 C C . ALA A 1 172 ? 15.752 -0.704 -17.920 1.00 80.44 172 ALA A C 1
ATOM 1310 O O . ALA A 1 172 ? 14.708 -1.072 -18.463 1.00 80.44 172 ALA A O 1
ATOM 1311 N N . ALA A 1 173 ? 16.957 -1.075 -18.357 1.00 78.94 173 ALA A N 1
ATOM 1312 C CA . ALA A 1 173 ? 17.156 -1.980 -19.480 1.00 78.94 173 ALA A CA 1
ATOM 1313 C C . ALA A 1 173 ? 17.150 -3.437 -19.006 1.00 78.94 173 ALA A C 1
ATOM 1315 O O . ALA A 1 173 ? 17.812 -3.766 -18.024 1.00 78.94 173 ALA A O 1
ATOM 1316 N N . GLY A 1 174 ? 16.441 -4.296 -19.746 1.00 87.31 174 GLY A N 1
ATOM 1317 C CA . GLY A 1 174 ? 16.350 -5.737 -19.504 1.00 87.31 174 GLY A CA 1
ATOM 1318 C C . GLY A 1 174 ? 15.595 -6.059 -18.220 1.00 87.31 174 GLY A C 1
ATOM 1319 O O . GLY A 1 174 ? 16.085 -5.803 -17.134 1.00 87.31 174 GLY A O 1
ATOM 1320 N N . TRP A 1 175 ? 14.404 -6.632 -18.313 1.00 94.62 175 TRP A N 1
ATOM 1321 C CA . TRP A 1 175 ? 13.727 -7.156 -17.132 1.00 94.62 175 TRP A CA 1
ATOM 1322 C C . TRP A 1 175 ? 13.842 -8.670 -17.112 1.00 94.62 175 TRP A C 1
ATOM 1324 O O . TRP A 1 175 ? 13.966 -9.316 -18.154 1.00 94.62 175 TRP A O 1
ATOM 1334 N N . PHE A 1 176 ? 13.828 -9.221 -15.910 1.00 94.62 176 PHE A N 1
ATOM 1335 C CA . PHE A 1 176 ? 13.771 -10.648 -15.675 1.00 94.62 176 PHE A CA 1
ATOM 1336 C C . PHE A 1 176 ? 12.634 -10.938 -14.713 1.00 94.62 176 PHE A C 1
ATOM 1338 O O . PHE A 1 176 ? 12.399 -10.162 -13.786 1.00 94.62 176 PHE A O 1
ATOM 1345 N N . GLU A 1 177 ? 11.949 -12.045 -14.930 1.00 94.81 177 GLU A N 1
ATOM 1346 C CA . GLU A 1 177 ? 10.823 -12.509 -14.130 1.00 94.81 177 GLU A CA 1
ATOM 1347 C C . GLU A 1 177 ? 11.014 -13.981 -13.778 1.00 94.81 177 GLU A C 1
ATOM 1349 O O . GLU A 1 177 ? 11.598 -14.724 -14.566 1.00 94.81 177 GLU A O 1
ATOM 1354 N N . VAL A 1 178 ? 10.561 -14.389 -12.594 1.00 92.56 178 VAL A N 1
ATOM 1355 C CA . VAL A 1 178 ? 10.513 -15.805 -12.224 1.00 92.56 178 VAL A CA 1
ATOM 1356 C C . VAL A 1 178 ? 9.209 -16.398 -12.738 1.00 92.56 178 VAL A C 1
ATOM 1358 O O . VAL A 1 178 ? 8.144 -16.025 -12.256 1.00 92.56 178 VAL A O 1
ATOM 1361 N N . ASP A 1 179 ? 9.308 -17.356 -13.651 1.00 90.00 179 ASP A N 1
ATOM 1362 C CA . ASP A 1 179 ? 8.184 -18.143 -14.160 1.00 90.00 179 ASP A CA 1
ATOM 1363 C C . ASP A 1 179 ? 8.525 -19.630 -14.019 1.00 90.00 179 ASP A C 1
ATOM 1365 O O . ASP A 1 179 ? 9.621 -20.055 -14.381 1.00 90.00 179 ASP A O 1
ATOM 1369 N N . ASP A 1 180 ? 7.646 -20.403 -13.378 1.00 90.00 180 ASP A N 1
ATOM 1370 C CA . ASP A 1 180 ? 7.879 -21.816 -13.028 1.00 90.00 180 ASP A CA 1
ATOM 1371 C C . ASP A 1 180 ? 9.249 -22.114 -12.366 1.00 90.00 180 ASP A C 1
ATOM 1373 O O . ASP A 1 180 ? 9.817 -23.202 -12.475 1.00 90.00 180 ASP A O 1
ATOM 1377 N N . GLY A 1 181 ? 9.778 -21.147 -11.607 1.00 89.38 181 GLY A N 1
ATOM 1378 C CA . GLY A 1 181 ? 11.061 -21.258 -10.904 1.00 89.38 181 GLY A CA 1
ATOM 1379 C C . GLY A 1 181 ? 12.293 -20.941 -11.760 1.00 89.38 181 GLY A C 1
ATOM 1380 O O . GLY A 1 181 ? 13.413 -20.996 -11.244 1.00 89.38 181 GLY A O 1
ATOM 1381 N N . GLU A 1 182 ? 12.106 -20.566 -13.023 1.00 92.69 182 GLU A N 1
ATOM 1382 C CA . GLU A 1 182 ? 13.164 -20.143 -13.936 1.00 92.69 182 GLU A CA 1
ATOM 1383 C C . GLU A 1 182 ? 13.138 -18.627 -14.153 1.00 92.69 182 GLU A C 1
ATOM 1385 O O . GLU A 1 182 ? 12.085 -17.998 -14.176 1.00 92.69 182 GLU A O 1
ATOM 1390 N N . TRP A 1 183 ? 14.317 -18.020 -14.312 1.00 93.31 183 TRP A N 1
ATOM 1391 C CA . TRP A 1 183 ? 14.423 -16.601 -14.648 1.00 93.31 183 TRP A CA 1
ATOM 1392 C C . TRP A 1 183 ? 14.309 -16.410 -16.159 1.00 93.31 183 TRP A C 1
ATOM 1394 O O . TRP A 1 183 ? 15.218 -16.774 -16.908 1.00 93.31 183 TRP A O 1
ATOM 1404 N N . LEU A 1 184 ? 13.221 -15.787 -16.598 1.00 95.44 184 LEU A N 1
ATOM 1405 C CA . LEU A 1 184 ? 12.961 -15.461 -17.994 1.00 95.44 184 LEU A CA 1
ATOM 1406 C C . LEU A 1 184 ? 13.255 -13.990 -18.264 1.00 95.44 184 LEU A C 1
ATOM 1408 O O . LEU A 1 184 ? 12.896 -13.121 -17.474 1.00 95.44 184 LEU A O 1
ATOM 1412 N N . SER A 1 185 ? 13.892 -13.695 -19.398 1.00 96.00 185 SER A N 1
ATOM 1413 C CA . SER A 1 185 ? 14.056 -12.312 -19.847 1.00 96.00 185 SER A CA 1
ATOM 1414 C C . SER A 1 185 ? 12.755 -11.804 -20.462 1.00 96.00 185 SER A C 1
ATOM 1416 O O . SER A 1 185 ? 12.210 -12.420 -21.378 1.00 96.00 185 SER A O 1
ATOM 1418 N N . VAL A 1 186 ? 12.285 -10.657 -19.981 1.00 95.75 186 VAL A N 1
ATOM 1419 C CA . VAL A 1 186 ? 11.059 -9.997 -20.428 1.00 95.75 186 VAL A CA 1
ATOM 1420 C C . VAL A 1 186 ? 11.356 -8.559 -20.855 1.00 95.75 186 VAL A C 1
ATOM 1422 O O . VAL A 1 186 ? 12.285 -7.907 -20.372 1.00 95.75 186 VAL A O 1
ATOM 1425 N N . THR A 1 187 ? 10.569 -8.052 -21.805 1.00 94.25 187 THR A N 1
ATOM 1426 C CA . THR A 1 187 ? 10.671 -6.668 -22.300 1.00 94.25 187 THR A CA 1
ATOM 1427 C C . THR A 1 187 ? 9.359 -5.939 -22.021 1.00 94.25 187 THR A C 1
ATOM 1429 O O . THR A 1 187 ? 8.538 -5.773 -22.927 1.00 94.25 187 THR A O 1
ATOM 1432 N N . PRO A 1 188 ? 9.108 -5.550 -20.760 1.00 94.62 188 PRO A N 1
ATOM 1433 C CA . PRO A 1 188 ? 7.871 -4.894 -20.405 1.00 94.62 188 PRO A CA 1
ATOM 1434 C C . PRO A 1 188 ? 7.833 -3.483 -20.995 1.00 94.62 188 PRO A C 1
ATOM 1436 O O . PRO A 1 188 ? 8.830 -2.763 -21.041 1.00 94.62 188 PRO A O 1
ATOM 1439 N N . SER A 1 189 ? 6.647 -3.071 -21.420 1.00 93.69 189 SER A N 1
ATOM 1440 C CA . SER A 1 189 ? 6.341 -1.679 -21.721 1.00 93.69 189 SER A CA 1
ATOM 1441 C C . SER A 1 189 ? 6.135 -0.905 -20.423 1.00 93.69 189 SER A C 1
ATOM 1443 O O . SER A 1 189 ? 5.409 -1.353 -19.531 1.00 93.69 189 SER A O 1
ATOM 1445 N N . THR A 1 190 ? 6.744 0.275 -20.332 1.00 92.88 190 THR A N 1
ATOM 1446 C CA . THR A 1 190 ? 6.605 1.182 -19.191 1.00 92.88 190 THR A CA 1
ATOM 1447 C C . THR A 1 190 ? 5.930 2.478 -19.630 1.00 92.88 190 THR A C 1
ATOM 1449 O O . THR A 1 190 ? 6.236 3.045 -20.678 1.00 92.88 190 THR A O 1
ATOM 1452 N N . PHE A 1 191 ? 4.979 2.957 -18.830 1.00 92.94 191 PHE A N 1
ATOM 1453 C CA . PHE A 1 191 ? 4.245 4.191 -19.105 1.00 92.94 191 PHE A CA 1
ATOM 1454 C C . PHE A 1 191 ? 4.243 5.073 -17.864 1.00 92.94 191 PHE A C 1
ATOM 1456 O O . PHE A 1 191 ? 3.991 4.594 -16.757 1.00 92.94 191 PHE A O 1
ATOM 1463 N N . SER A 1 192 ? 4.483 6.372 -18.032 1.00 93.31 192 SER A N 1
ATOM 1464 C CA . SER A 1 192 ? 4.276 7.318 -16.940 1.00 93.31 192 SER A CA 1
ATOM 1465 C C . SER A 1 192 ? 2.781 7.456 -16.639 1.00 93.31 192 SER A C 1
ATOM 1467 O O . SER A 1 192 ? 1.937 7.498 -17.534 1.00 93.31 192 SER A O 1
ATOM 1469 N N . SER A 1 193 ? 2.450 7.508 -15.355 1.00 95.00 193 SER A N 1
ATOM 1470 C CA . SER A 1 193 ? 1.097 7.706 -14.843 1.00 95.00 193 SER A CA 1
ATOM 1471 C C . SER A 1 193 ? 1.145 8.663 -13.649 1.00 95.00 193 SER A C 1
ATOM 1473 O O . SER A 1 193 ? 2.203 9.167 -13.259 1.00 95.00 193 SER A O 1
ATOM 1475 N N . ARG A 1 194 ? -0.018 8.941 -13.067 1.00 95.56 194 ARG A N 1
ATOM 1476 C CA . ARG A 1 194 ? -0.179 9.770 -11.874 1.00 95.56 194 ARG A CA 1
ATOM 1477 C C . ARG A 1 194 ? -1.014 9.024 -10.849 1.00 95.56 194 ARG A C 1
ATOM 1479 O O . ARG A 1 194 ? -1.960 8.321 -11.202 1.00 95.56 194 ARG A O 1
ATOM 1486 N N . ALA A 1 195 ? -0.675 9.211 -9.585 1.00 96.50 195 ALA A N 1
ATOM 1487 C CA . ALA A 1 195 ? -1.449 8.725 -8.457 1.00 96.50 195 ALA A CA 1
ATOM 1488 C C . ALA A 1 195 ? -1.617 9.843 -7.427 1.00 96.50 195 ALA A C 1
ATOM 1490 O O . ALA A 1 195 ? -1.021 10.917 -7.536 1.00 96.50 195 ALA A O 1
ATOM 1491 N N . TRP A 1 196 ? -2.439 9.586 -6.417 1.00 96.94 196 TRP A N 1
ATOM 1492 C CA . TRP A 1 196 ? -2.653 10.523 -5.323 1.00 96.94 196 TRP A CA 1
ATOM 1493 C C . TRP A 1 196 ? -2.221 9.899 -4.007 1.00 96.94 196 TRP A C 1
ATOM 1495 O O . TRP A 1 196 ? -2.691 8.820 -3.654 1.00 96.94 196 TRP A O 1
ATOM 1505 N N . SER A 1 197 ? -1.352 10.597 -3.285 1.00 96.12 197 SER A N 1
ATOM 1506 C CA . SER A 1 197 ? -0.958 10.257 -1.926 1.00 96.12 197 SER A CA 1
ATOM 1507 C C . SER A 1 197 ? -1.807 11.033 -0.928 1.00 96.12 197 SER A C 1
ATOM 1509 O O . SER A 1 197 ? -2.051 12.233 -1.075 1.00 96.12 197 SER A O 1
ATOM 1511 N N . PHE A 1 198 ? -2.276 10.321 0.085 1.00 96.38 198 PHE A N 1
ATOM 1512 C CA . PHE A 1 198 ? -3.054 10.835 1.195 1.00 96.38 198 PHE A CA 1
ATOM 1513 C C . PHE A 1 198 ? -2.193 10.733 2.447 1.00 96.38 198 PHE A C 1
ATOM 1515 O O . PHE A 1 198 ? -1.689 9.659 2.769 1.00 96.38 198 PHE A O 1
ATOM 1522 N N . ARG A 1 199 ? -2.045 11.836 3.179 1.00 94.94 199 ARG A N 1
ATOM 1523 C CA . ARG A 1 199 ? -1.426 11.839 4.508 1.00 94.94 199 ARG A CA 1
ATOM 1524 C C . ARG A 1 199 ? -2.495 12.153 5.537 1.00 94.94 199 ARG A C 1
ATOM 1526 O O . ARG A 1 199 ? -2.985 13.279 5.551 1.00 94.94 199 ARG A O 1
ATOM 1533 N N . PHE A 1 200 ? -2.846 11.172 6.357 1.00 94.94 200 PHE A N 1
ATOM 1534 C CA . PHE A 1 200 ? -3.878 11.259 7.380 1.00 94.94 200 PHE A CA 1
ATOM 1535 C C . PHE A 1 200 ? -3.254 11.562 8.742 1.00 94.94 200 PHE A C 1
ATOM 1537 O O . PHE A 1 200 ? -2.285 10.923 9.148 1.00 94.94 200 PHE A O 1
ATOM 1544 N N . GLN A 1 201 ? -3.845 12.518 9.449 1.00 95.00 201 GLN A N 1
ATOM 1545 C CA . GLN A 1 201 ? -3.542 12.867 10.829 1.00 95.00 201 GLN A CA 1
ATOM 1546 C C . GLN A 1 201 ? -4.830 12.715 11.640 1.00 95.00 201 GLN A C 1
ATOM 1548 O O . GLN A 1 201 ? -5.725 13.559 11.558 1.00 95.00 201 GLN A O 1
ATOM 1553 N N . ALA A 1 202 ? -4.941 11.620 12.388 1.00 94.31 202 ALA A N 1
ATOM 1554 C CA . ALA A 1 202 ? -6.036 11.388 13.317 1.00 94.31 202 ALA A CA 1
ATOM 1555 C C . ALA A 1 202 ? -5.786 12.180 14.605 1.00 94.31 202 ALA A C 1
ATOM 1557 O O . ALA A 1 202 ? -4.806 11.952 15.315 1.00 94.31 202 ALA A O 1
ATOM 1558 N N . GLU A 1 203 ? -6.692 13.102 14.906 1.00 93.94 203 GLU A N 1
ATOM 1559 C CA . GLU A 1 203 ? -6.682 13.884 16.146 1.00 93.94 203 GLU A CA 1
ATOM 1560 C C . GLU A 1 203 ? -7.420 13.153 17.265 1.00 93.94 203 GLU A C 1
ATOM 1562 O O . GLU A 1 203 ? -7.124 13.336 18.444 1.00 93.94 203 GLU A O 1
ATOM 1567 N N . LYS A 1 204 ? -8.391 12.316 16.886 1.00 93.88 204 LYS A N 1
ATOM 1568 C CA . LYS A 1 204 ? -9.174 11.491 17.798 1.00 93.88 204 LYS A CA 1
ATOM 1569 C C . LYS A 1 204 ? -9.170 10.065 17.287 1.00 93.88 204 LYS A C 1
ATOM 1571 O O . LYS A 1 204 ? -9.657 9.800 16.190 1.00 93.88 204 LYS A O 1
ATOM 1576 N N . GLY A 1 205 ? -8.649 9.166 18.099 1.00 92.88 205 GLY A N 1
ATOM 1577 C CA . GLY A 1 205 ? -8.749 7.732 17.919 1.00 92.88 205 GLY A CA 1
ATOM 1578 C C . GLY A 1 205 ? -9.388 7.107 19.146 1.00 92.88 205 GLY A C 1
ATOM 1579 O O . GLY A 1 205 ? -9.036 7.478 20.266 1.00 92.88 205 GLY A O 1
ATOM 1580 N N . SER A 1 206 ? -10.304 6.167 18.947 1.00 93.62 206 SER A N 1
ATOM 1581 C CA . SER A 1 206 ? -10.742 5.232 19.979 1.00 93.62 206 SER A CA 1
ATOM 1582 C C . SER A 1 206 ? -10.448 3.805 19.541 1.00 93.62 206 SER A C 1
ATOM 1584 O O . SER A 1 206 ? -10.458 3.478 18.355 1.00 93.62 206 SER A O 1
ATOM 1586 N N . THR A 1 207 ? -10.139 2.954 20.508 1.00 93.38 207 THR A N 1
ATOM 1587 C CA . THR A 1 207 ? -9.997 1.513 20.320 1.00 93.38 207 THR A CA 1
ATOM 1588 C C . THR A 1 207 ? -10.918 0.825 21.302 1.00 93.38 207 THR A C 1
ATOM 1590 O O . THR A 1 207 ? -10.888 1.155 22.484 1.00 93.38 207 THR A O 1
ATOM 1593 N N . GLU A 1 208 ? -11.710 -0.118 20.819 1.00 93.94 208 GLU A N 1
ATOM 1594 C CA . GLU A 1 208 ? -12.520 -1.020 21.625 1.00 93.94 208 GLU A CA 1
ATOM 1595 C C . GLU A 1 208 ? -12.068 -2.440 21.309 1.00 93.94 208 GLU A C 1
ATOM 1597 O O . GLU A 1 208 ? -12.172 -2.890 20.167 1.00 93.94 208 GLU A O 1
ATOM 1602 N N . GLU A 1 209 ? -11.554 -3.149 22.307 1.00 92.50 209 GLU A N 1
ATOM 1603 C CA . GLU A 1 209 ? -11.252 -4.569 22.170 1.00 92.50 209 GLU A CA 1
ATOM 1604 C C . GLU A 1 209 ? -12.191 -5.358 23.063 1.00 92.50 209 GLU A C 1
ATOM 1606 O O . GLU A 1 209 ? -12.382 -5.030 24.234 1.00 92.50 209 GLU A O 1
ATOM 1611 N N . SER A 1 210 ? -12.757 -6.427 22.520 1.00 92.31 210 SER A N 1
ATOM 1612 C CA . SER A 1 210 ? -13.497 -7.406 23.296 1.00 92.31 210 SER A CA 1
ATOM 1613 C C . SER A 1 210 ? -12.985 -8.804 22.988 1.00 92.31 210 SER A C 1
ATOM 1615 O O . SER A 1 210 ? -12.869 -9.210 21.831 1.00 92.31 210 SER A O 1
ATOM 1617 N N . ALA A 1 211 ? -12.669 -9.542 24.046 1.00 91.19 211 ALA A N 1
ATOM 1618 C CA . ALA A 1 211 ? -12.265 -10.934 23.975 1.00 91.19 211 ALA A CA 1
ATOM 1619 C C . ALA A 1 211 ? -13.240 -11.774 24.799 1.00 91.19 211 ALA A C 1
ATOM 1621 O O . ALA A 1 211 ? -13.567 -11.431 25.938 1.00 91.19 211 ALA A O 1
ATOM 1622 N N . ALA A 1 212 ? -13.706 -12.877 24.225 1.00 91.12 212 ALA A N 1
ATOM 1623 C CA . ALA A 1 212 ? -14.546 -13.847 24.906 1.00 91.12 212 ALA A CA 1
ATOM 1624 C C . ALA A 1 212 ? -13.909 -15.236 24.831 1.00 91.12 212 ALA A C 1
ATOM 1626 O O . ALA A 1 212 ? -13.587 -15.712 23.743 1.00 91.12 212 ALA A O 1
ATOM 1627 N N . LEU A 1 213 ? -13.760 -15.887 25.985 1.00 89.88 213 LEU A N 1
ATOM 1628 C CA . LEU A 1 213 ? -13.324 -17.277 26.099 1.00 89.88 213 LEU A CA 1
ATOM 1629 C C . LEU A 1 213 ? -14.352 -18.045 26.932 1.00 89.88 213 LEU A C 1
ATOM 1631 O O . LEU A 1 213 ? -14.367 -17.967 28.162 1.00 89.88 213 LEU A O 1
ATOM 1635 N N . GLY A 1 214 ? -15.242 -18.769 26.250 1.00 88.38 214 GLY A N 1
ATOM 1636 C CA . GLY A 1 214 ? -16.415 -19.356 26.900 1.00 88.38 214 GLY A CA 1
ATOM 1637 C C . GLY A 1 214 ? -17.298 -18.269 27.524 1.00 88.38 214 GLY A C 1
ATOM 1638 O O . GLY A 1 214 ? -17.755 -17.368 26.824 1.00 88.38 214 GLY A O 1
ATOM 1639 N N . ASP A 1 215 ? -17.511 -18.341 28.838 1.00 85.81 215 ASP A N 1
ATOM 1640 C CA . ASP A 1 215 ? -18.334 -17.373 29.578 1.00 85.81 215 ASP A CA 1
ATOM 1641 C C . ASP A 1 215 ? -17.543 -16.137 30.054 1.00 85.81 215 ASP A C 1
ATOM 1643 O O . ASP A 1 215 ? -18.134 -15.154 30.506 1.00 85.81 215 ASP A O 1
ATOM 1647 N N . VAL A 1 216 ? -16.208 -16.155 29.948 1.00 87.62 216 VAL A N 1
ATOM 1648 C CA . VAL A 1 216 ? -15.351 -15.041 30.376 1.00 87.62 216 VAL A CA 1
ATOM 1649 C C . VAL A 1 216 ? -15.308 -13.982 29.283 1.00 87.62 216 VAL A C 1
ATOM 1651 O O . VAL A 1 216 ? -14.964 -14.286 28.142 1.00 87.62 216 VAL A O 1
ATOM 1654 N N . ARG A 1 217 ? -15.620 -12.731 29.642 1.00 92.06 217 ARG A N 1
ATOM 1655 C CA . ARG A 1 217 ? -15.521 -11.565 28.757 1.00 92.06 217 ARG A CA 1
ATOM 1656 C C . ARG A 1 217 ? -14.528 -10.563 29.327 1.00 92.06 217 ARG A C 1
ATOM 1658 O O . ARG A 1 217 ? -14.634 -10.193 30.493 1.00 92.06 217 ARG A O 1
ATOM 1665 N N . ALA A 1 218 ? -13.606 -10.110 28.492 1.00 90.62 218 ALA A N 1
ATOM 1666 C CA . ALA A 1 218 ? -12.725 -8.987 28.769 1.00 90.62 218 ALA A CA 1
ATOM 1667 C C . ALA A 1 218 ? -12.998 -7.886 27.743 1.00 90.62 218 ALA A C 1
ATOM 1669 O O . ALA A 1 218 ? -13.212 -8.181 26.566 1.00 90.62 218 ALA A O 1
ATOM 1670 N N . ALA A 1 219 ? -13.003 -6.636 28.198 1.00 91.50 219 ALA A N 1
ATOM 1671 C CA . ALA A 1 219 ? -13.098 -5.472 27.334 1.00 91.50 219 ALA A CA 1
ATOM 1672 C C . ALA A 1 219 ? -12.029 -4.454 27.733 1.00 91.50 219 ALA A C 1
ATOM 1674 O O . ALA A 1 219 ? -11.821 -4.214 28.925 1.00 91.50 219 ALA A O 1
ATOM 1675 N N . SER A 1 220 ? -11.359 -3.872 26.745 1.00 89.12 220 SER A N 1
ATOM 1676 C CA . SER A 1 220 ? -10.413 -2.774 26.928 1.00 89.12 220 SER A CA 1
ATOM 1677 C C . SER A 1 220 ? -10.813 -1.615 26.016 1.00 89.12 220 SER A C 1
ATOM 1679 O O . SER A 1 220 ? -11.396 -1.812 24.946 1.00 89.12 220 SER A O 1
ATOM 1681 N N . SER A 1 221 ? -10.530 -0.391 26.460 1.00 91.25 221 SER A N 1
ATOM 1682 C CA . SER A 1 221 ? -10.727 0.805 25.649 1.00 91.25 221 SER A CA 1
ATOM 1683 C C . SER A 1 221 ? -9.511 1.711 25.730 1.00 91.25 221 SER A C 1
ATOM 1685 O O . SER A 1 221 ? -9.000 1.956 26.825 1.00 91.25 221 SER A O 1
ATOM 1687 N N . GLY A 1 222 ? -9.078 2.237 24.590 1.00 88.38 222 GLY A N 1
ATOM 1688 C CA . GLY A 1 222 ? -7.980 3.195 24.494 1.00 88.38 222 GLY A CA 1
ATOM 1689 C C . GLY A 1 222 ? -8.380 4.420 23.683 1.00 88.38 222 GLY A C 1
ATOM 1690 O O . GLY A 1 222 ? -9.279 4.349 22.846 1.00 88.38 222 GLY A O 1
ATOM 1691 N N . SER A 1 223 ? -7.700 5.541 23.916 1.00 90.00 223 SER A N 1
ATOM 1692 C CA . SER A 1 223 ? -7.807 6.733 23.075 1.00 90.00 223 SER A CA 1
ATOM 1693 C C . SER A 1 223 ? -6.429 7.292 22.753 1.00 90.00 223 SER A C 1
ATOM 1695 O O . SER A 1 223 ? -5.565 7.304 23.628 1.00 90.00 223 SER A O 1
ATOM 1697 N N . GLY A 1 224 ? -6.234 7.801 21.540 1.00 88.38 224 GLY A N 1
ATOM 1698 C CA . GLY A 1 224 ? -4.958 8.383 21.128 1.00 88.38 224 GLY A CA 1
ATOM 1699 C C . GLY A 1 224 ? -5.034 9.091 19.781 1.00 88.38 224 GLY A C 1
ATOM 1700 O O . GLY A 1 224 ? -6.048 9.013 19.090 1.00 88.38 224 GLY A O 1
ATOM 1701 N N . SER A 1 225 ? -3.966 9.794 19.415 1.00 88.75 225 SER A N 1
ATOM 1702 C CA . SER A 1 225 ? -3.754 10.274 18.050 1.00 88.75 225 SER A CA 1
ATOM 1703 C C . SER A 1 225 ? -3.001 9.221 17.238 1.00 88.75 225 SER A C 1
ATOM 1705 O O . SER A 1 225 ? -2.300 8.372 17.786 1.00 88.75 225 SER A O 1
ATOM 1707 N N . ALA A 1 226 ? -3.150 9.266 15.920 1.00 90.31 226 ALA A N 1
ATOM 1708 C CA . ALA A 1 226 ? -2.435 8.381 15.008 1.00 90.31 226 ALA A CA 1
ATOM 1709 C C . ALA A 1 226 ? -2.166 9.108 13.693 1.00 90.31 226 ALA A C 1
ATOM 1711 O O . ALA A 1 226 ? -2.889 10.033 13.325 1.00 90.31 226 ALA A O 1
ATOM 1712 N N . ALA A 1 227 ? -1.156 8.673 12.955 1.00 90.81 227 ALA A N 1
ATOM 1713 C CA . ALA A 1 227 ? -0.926 9.149 11.604 1.00 90.81 227 ALA A CA 1
ATOM 1714 C C . ALA A 1 227 ? -0.664 7.964 10.687 1.00 90.81 227 ALA A C 1
ATOM 1716 O O . ALA A 1 227 ? -0.078 6.963 11.092 1.00 90.81 227 ALA A O 1
ATOM 1717 N N . PHE A 1 228 ? -1.148 8.072 9.459 1.00 93.31 228 PHE A N 1
ATOM 1718 C CA . PHE A 1 228 ? -1.032 7.018 8.463 1.00 93.31 228 PHE A CA 1
ATOM 1719 C C . PHE A 1 228 ? -1.108 7.608 7.061 1.00 93.31 228 PHE A C 1
ATOM 1721 O O . PHE A 1 228 ? -1.411 8.792 6.879 1.00 93.31 228 PHE A O 1
ATOM 1728 N N . CYS A 1 229 ? -0.808 6.804 6.050 1.00 94.94 229 CYS A N 1
ATOM 1729 C CA . CYS A 1 229 ? -0.861 7.256 4.669 1.00 94.94 229 CYS A CA 1
ATOM 1730 C C . CYS A 1 229 ? -1.709 6.334 3.802 1.00 94.94 229 CYS A C 1
ATOM 1732 O O . CYS A 1 229 ? -2.049 5.212 4.176 1.00 94.94 229 CYS A O 1
ATOM 1734 N N . GLY A 1 230 ? -2.084 6.841 2.636 1.00 95.31 230 GLY A N 1
ATOM 1735 C CA . GLY A 1 230 ? -2.744 6.055 1.616 1.00 95.31 230 GLY A CA 1
ATOM 1736 C C . GLY A 1 230 ? -2.308 6.456 0.219 1.00 95.31 230 GLY A C 1
ATOM 1737 O O . GLY A 1 230 ? -1.846 7.573 -0.005 1.00 95.31 230 GLY A O 1
ATOM 1738 N N . LEU A 1 231 ? -2.463 5.542 -0.726 1.00 96.50 231 LEU A N 1
ATOM 1739 C CA . LEU A 1 231 ? -2.205 5.756 -2.140 1.00 96.50 231 LEU A CA 1
ATOM 1740 C C . LEU A 1 231 ? -3.445 5.381 -2.928 1.00 96.50 231 LEU A C 1
ATOM 1742 O O . LEU A 1 231 ? -3.964 4.279 -2.803 1.00 96.50 231 LEU A O 1
ATOM 1746 N N . ARG A 1 232 ? -3.925 6.290 -3.769 1.00 95.75 232 ARG A N 1
ATOM 1747 C CA . ARG A 1 232 ? -5.009 5.998 -4.700 1.00 95.75 232 ARG A CA 1
ATOM 1748 C C . ARG A 1 232 ? -4.458 5.943 -6.107 1.00 95.75 232 ARG A C 1
ATOM 1750 O O . ARG A 1 232 ? -4.017 6.967 -6.638 1.00 95.75 232 ARG A O 1
ATOM 1757 N N . HIS A 1 233 ? -4.570 4.770 -6.715 1.00 88.62 233 HIS A N 1
ATOM 1758 C CA . HIS A 1 233 ? -4.527 4.635 -8.158 1.00 88.62 233 HIS A CA 1
ATOM 1759 C C . HIS A 1 233 ? -5.931 4.304 -8.653 1.00 88.62 233 HIS A C 1
ATOM 1761 O O . HIS A 1 233 ? -6.649 3.520 -8.036 1.00 88.62 233 HIS A O 1
ATOM 1767 N N . SER A 1 234 ? -6.341 4.941 -9.747 1.00 88.88 234 SER A N 1
ATOM 1768 C CA . SER A 1 234 ? -7.672 4.761 -10.321 1.00 88.88 234 SER A CA 1
ATOM 1769 C C . SER A 1 234 ? -8.797 4.922 -9.272 1.00 88.88 234 SER A C 1
ATOM 1771 O O . SER A 1 234 ? -9.038 6.028 -8.781 1.00 88.88 234 SER A O 1
ATOM 1773 N N . LYS A 1 235 ? -9.498 3.833 -8.946 1.00 88.75 235 LYS A N 1
ATOM 1774 C CA . LYS A 1 235 ? -10.654 3.783 -8.044 1.00 88.75 235 LYS A CA 1
ATOM 1775 C C . LYS A 1 235 ? -10.323 3.261 -6.644 1.00 88.75 235 LYS A C 1
ATOM 1777 O O . LYS A 1 235 ? -11.040 3.618 -5.713 1.00 88.75 235 LYS A O 1
ATOM 1782 N N . ALA A 1 236 ? -9.288 2.437 -6.498 1.00 90.81 236 ALA A N 1
ATOM 1783 C CA . ALA A 1 236 ? -8.949 1.787 -5.235 1.00 90.81 236 ALA A CA 1
ATOM 1784 C C . ALA A 1 236 ? -8.026 2.672 -4.390 1.00 90.81 236 ALA A C 1
ATOM 1786 O O . ALA A 1 236 ? -7.110 3.305 -4.917 1.00 90.81 236 ALA A O 1
ATOM 1787 N N . LEU A 1 237 ? -8.271 2.719 -3.081 1.00 95.06 237 LEU A N 1
ATOM 1788 C CA . LEU A 1 237 ? -7.414 3.409 -2.121 1.00 95.06 237 LEU A CA 1
ATOM 1789 C C . LEU A 1 237 ? -6.674 2.379 -1.272 1.00 95.06 237 LEU A C 1
ATOM 1791 O O . LEU A 1 237 ? -7.281 1.679 -0.469 1.00 95.06 237 LEU A O 1
ATOM 1795 N N . LEU A 1 238 ? -5.363 2.325 -1.437 1.00 95.31 238 LEU A N 1
ATOM 1796 C CA . LEU A 1 238 ? -4.450 1.597 -0.579 1.00 95.31 238 LEU A CA 1
ATOM 1797 C C . LEU A 1 238 ? -4.208 2.402 0.699 1.00 95.31 238 LEU A C 1
ATOM 1799 O O . LEU A 1 238 ? -3.920 3.592 0.616 1.00 95.31 238 LEU A O 1
ATOM 1803 N N . LEU A 1 239 ? -4.311 1.780 1.864 1.00 95.25 239 LEU A N 1
ATOM 1804 C CA . LEU A 1 239 ? -4.005 2.360 3.167 1.00 95.25 239 LEU A CA 1
ATOM 1805 C C . LEU A 1 239 ? -2.838 1.606 3.798 1.00 95.25 239 LEU A C 1
ATOM 1807 O O . LEU A 1 239 ? -2.824 0.377 3.796 1.00 95.25 239 LEU A O 1
ATOM 1811 N N . PHE A 1 240 ? -1.897 2.355 4.366 1.00 93.06 240 PHE A N 1
ATOM 1812 C CA . PHE A 1 240 ? -0.782 1.847 5.159 1.00 93.06 240 PHE A CA 1
ATOM 1813 C C . PHE A 1 240 ? -1.052 2.193 6.614 1.00 93.06 240 PHE A C 1
ATOM 1815 O O . PHE A 1 240 ? -0.787 3.311 7.058 1.00 93.06 240 PHE A O 1
ATOM 1822 N N . LEU A 1 241 ? -1.677 1.258 7.316 1.00 91.25 241 LEU A N 1
ATOM 1823 C CA . LEU A 1 241 ? -2.200 1.458 8.657 1.00 91.25 241 LEU A CA 1
ATOM 1824 C C . LEU A 1 241 ? -1.096 1.247 9.704 1.00 91.25 241 LEU A C 1
ATOM 1826 O O . LEU A 1 241 ? -0.186 0.438 9.488 1.00 91.25 241 LEU A O 1
ATOM 1830 N N . PRO A 1 242 ? -1.165 1.965 10.841 1.00 83.81 242 PRO A N 1
ATOM 1831 C CA . PRO A 1 242 ? -0.239 1.748 11.939 1.00 83.81 242 PRO A CA 1
ATOM 1832 C C . PRO A 1 242 ? -0.460 0.350 12.543 1.00 83.81 242 PRO A C 1
ATOM 1834 O O . PRO A 1 242 ? -1.521 -0.254 12.337 1.00 83.81 242 PRO A O 1
ATOM 1837 N N . PRO A 1 243 ? 0.506 -0.161 13.325 1.00 80.12 243 PRO A N 1
ATOM 1838 C CA . PRO A 1 243 ? 0.350 -1.417 14.040 1.00 80.12 243 PRO A CA 1
ATOM 1839 C C . PRO A 1 243 ? -0.896 -1.407 14.920 1.00 80.12 243 PRO A C 1
ATOM 1841 O O . PRO A 1 243 ? -1.316 -0.367 15.435 1.00 80.12 243 PRO A O 1
ATOM 1844 N N . LYS A 1 244 ? -1.456 -2.597 15.149 1.00 79.31 244 LYS A N 1
ATOM 1845 C CA . LYS A 1 244 ? -2.583 -2.777 16.066 1.00 79.31 244 LYS A CA 1
ATOM 1846 C C . LYS A 1 244 ? -2.245 -2.157 17.438 1.00 79.31 244 LYS A C 1
ATOM 1848 O O . LYS A 1 244 ? -1.183 -2.489 17.985 1.00 79.31 244 LYS A O 1
ATOM 1853 N N . PRO A 1 245 ? -3.145 -1.349 18.030 1.00 73.44 245 PRO A N 1
ATOM 1854 C CA . PRO A 1 245 ? -3.029 -0.925 19.422 1.00 73.44 245 PRO A CA 1
ATOM 1855 C C . PRO A 1 245 ? -2.757 -2.123 20.345 1.00 73.44 245 PRO A C 1
ATOM 1857 O O . PRO A 1 245 ? -3.342 -3.191 20.171 1.00 73.44 245 PRO A O 1
ATOM 1860 N N . GLY A 1 246 ? -1.830 -1.973 21.293 1.00 72.38 246 GLY A N 1
ATOM 1861 C CA . GLY A 1 246 ? -1.454 -3.041 22.230 1.00 72.38 246 GLY A CA 1
ATOM 1862 C C . GLY A 1 246 ? -0.436 -4.061 21.705 1.00 72.38 246 GLY A C 1
ATOM 1863 O O . GLY A 1 246 ? 0.032 -4.890 22.483 1.00 72.38 246 GLY A O 1
ATOM 1864 N N . SER A 1 247 ? -0.040 -3.999 20.428 1.00 73.94 247 SER A N 1
ATOM 1865 C CA . SER A 1 247 ? 1.190 -4.672 19.986 1.00 73.94 247 SER A CA 1
ATOM 1866 C C . SER A 1 247 ? 2.418 -3.984 20.593 1.00 73.94 247 SER A C 1
ATOM 1868 O O . SER A 1 247 ? 2.376 -2.780 20.845 1.00 73.94 247 SER A O 1
ATOM 1870 N N . GLU A 1 248 ? 3.517 -4.718 20.807 1.00 70.69 248 GLU A N 1
ATOM 1871 C CA . GLU A 1 248 ? 4.788 -4.113 21.255 1.00 70.69 248 GLU A CA 1
ATOM 1872 C C . GLU A 1 248 ? 5.191 -2.943 20.337 1.00 70.69 248 GLU A C 1
ATOM 1874 O O . GLU A 1 248 ? 5.547 -1.877 20.824 1.00 70.69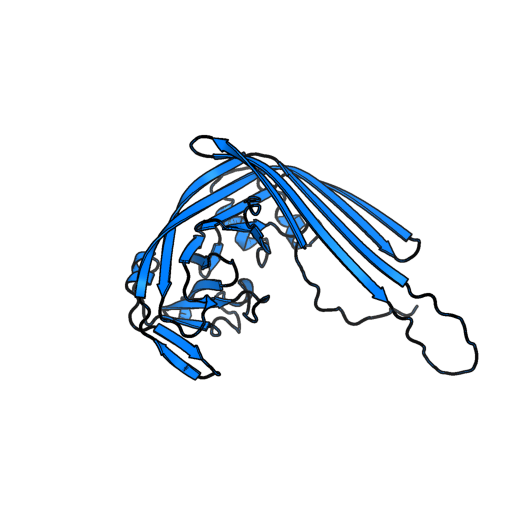 248 GLU A O 1
ATOM 1879 N N . ALA A 1 249 ? 4.980 -3.085 19.022 1.00 68.12 249 ALA A N 1
ATOM 1880 C CA . ALA A 1 249 ? 5.240 -2.037 18.031 1.00 68.12 249 ALA A CA 1
ATOM 1881 C C . ALA A 1 249 ? 4.349 -0.784 18.177 1.00 68.12 249 ALA A C 1
ATOM 1883 O O . ALA A 1 249 ? 4.731 0.300 17.749 1.00 68.12 249 ALA A O 1
ATOM 1884 N N . ALA A 1 250 ? 3.154 -0.898 18.768 1.00 66.31 250 ALA A N 1
ATOM 1885 C CA . ALA A 1 250 ? 2.253 0.242 18.947 1.00 66.31 250 ALA A CA 1
ATOM 1886 C C . ALA A 1 250 ? 2.607 1.118 20.157 1.00 66.31 250 ALA A C 1
ATOM 1888 O O . ALA A 1 250 ? 2.171 2.268 20.204 1.00 66.31 250 ALA A O 1
ATOM 1889 N N . GLN A 1 251 ? 3.371 0.603 21.128 1.00 63.41 251 GLN A N 1
ATOM 1890 C CA . GLN A 1 251 ? 3.783 1.393 22.294 1.00 63.41 251 GLN A CA 1
ATOM 1891 C C . GLN A 1 251 ? 4.778 2.495 21.909 1.00 63.41 251 GLN A C 1
ATOM 1893 O O . GLN A 1 251 ? 4.728 3.579 22.489 1.00 63.41 251 GLN A O 1
ATOM 1898 N N . ASP A 1 252 ? 5.587 2.259 20.874 1.00 55.38 252 ASP A N 1
ATOM 1899 C CA . ASP A 1 252 ? 6.607 3.205 20.418 1.00 55.38 252 ASP A CA 1
ATOM 1900 C C . ASP A 1 252 ? 6.042 4.278 19.464 1.00 55.38 252 ASP A C 1
ATOM 1902 O O . ASP A 1 252 ? 6.482 5.425 19.483 1.00 55.38 252 ASP A O 1
ATOM 1906 N N . CYS A 1 253 ? 4.987 3.975 18.696 1.00 54.16 253 CYS A N 1
ATOM 1907 C CA . CYS A 1 253 ? 4.446 4.906 17.691 1.00 54.16 253 CYS A CA 1
ATOM 1908 C C . CYS A 1 253 ? 3.550 6.033 18.230 1.00 54.16 253 CYS A C 1
ATOM 1910 O O . CYS A 1 253 ? 3.217 6.956 17.485 1.00 54.16 253 CYS A O 1
ATOM 1912 N N . LEU A 1 254 ? 3.121 5.983 19.494 1.00 49.59 254 LEU A N 1
ATOM 1913 C CA . LEU A 1 254 ? 2.131 6.923 20.043 1.00 49.59 254 LEU A CA 1
ATOM 1914 C C . LEU A 1 254 ? 2.710 8.284 20.481 1.00 49.59 254 LEU A C 1
ATOM 1916 O O . LEU A 1 254 ? 1.977 9.104 21.035 1.00 49.59 254 LEU A O 1
ATOM 1920 N N . ILE A 1 255 ? 3.994 8.569 20.233 1.00 44.72 255 ILE A N 1
ATOM 1921 C CA . ILE A 1 255 ? 4.654 9.779 20.748 1.00 44.72 255 ILE A CA 1
ATOM 1922 C C . ILE A 1 255 ? 5.518 10.448 19.668 1.00 44.72 255 ILE A C 1
ATOM 1924 O O . ILE A 1 255 ? 6.741 10.376 19.683 1.00 44.72 255 ILE A O 1
ATOM 1928 N N . ALA A 1 256 ? 4.883 11.162 18.739 1.00 44.53 256 ALA A N 1
ATOM 1929 C CA . ALA A 1 256 ? 5.570 12.142 17.895 1.00 44.53 256 ALA A CA 1
ATOM 1930 C C . ALA A 1 256 ? 4.648 13.338 17.635 1.00 44.53 256 ALA A C 1
ATOM 1932 O O . ALA A 1 256 ? 3.901 13.380 16.659 1.00 44.53 256 ALA A O 1
ATOM 1933 N N . GLN A 1 257 ? 4.644 14.292 18.570 1.00 49.31 257 GLN A N 1
ATOM 1934 C CA . GLN A 1 257 ? 3.790 15.482 18.496 1.00 49.31 257 GLN A CA 1
ATOM 1935 C C . GLN A 1 257 ? 4.394 16.636 17.679 1.00 49.31 257 GLN A C 1
ATOM 1937 O O . GLN A 1 257 ? 3.657 17.556 17.339 1.00 49.31 257 GLN A O 1
ATOM 1942 N N . ASP A 1 258 ? 5.669 16.575 17.276 1.00 41.44 258 ASP A N 1
ATOM 1943 C CA . ASP A 1 258 ? 6.344 17.718 16.652 1.00 41.44 258 ASP A CA 1
ATOM 1944 C C . ASP A 1 258 ? 6.996 17.387 15.298 1.00 41.44 258 ASP A C 1
ATOM 1946 O O . ASP A 1 258 ? 8.060 16.778 15.213 1.00 41.44 258 ASP A O 1
ATOM 1950 N N . GLY A 1 259 ? 6.373 17.871 14.215 1.00 53.22 259 GLY A N 1
ATOM 1951 C CA . GLY A 1 259 ? 7.017 18.067 12.910 1.00 53.22 259 GLY A CA 1
ATOM 1952 C C . GLY A 1 259 ? 6.568 17.126 11.784 1.00 53.22 259 GLY A C 1
ATOM 1953 O O . GLY A 1 259 ? 6.811 15.925 11.795 1.00 53.22 259 GLY A O 1
ATOM 1954 N N . ALA A 1 260 ? 6.002 17.704 10.717 1.00 51.12 260 ALA A N 1
ATOM 1955 C CA . ALA A 1 260 ? 5.548 16.992 9.512 1.00 51.12 260 ALA A CA 1
ATOM 1956 C C . ALA A 1 260 ? 6.656 16.238 8.739 1.00 51.12 260 ALA A C 1
ATOM 1958 O O . ALA A 1 260 ? 6.340 15.445 7.850 1.00 51.12 260 ALA A O 1
ATOM 1959 N N . THR A 1 261 ? 7.927 16.505 9.047 1.00 55.09 261 THR A N 1
ATOM 1960 C CA . THR A 1 261 ? 9.112 15.861 8.461 1.00 55.09 261 THR A CA 1
ATOM 1961 C C . THR A 1 261 ? 9.579 14.628 9.239 1.00 55.09 261 THR A C 1
ATOM 1963 O O . THR A 1 261 ? 10.243 13.786 8.651 1.00 55.09 261 THR A O 1
ATOM 1966 N N . ALA A 1 262 ? 9.225 14.486 10.523 1.00 57.25 262 ALA A N 1
ATOM 1967 C CA . ALA A 1 262 ? 9.626 13.333 11.338 1.00 57.25 262 ALA A CA 1
ATOM 1968 C C . ALA A 1 262 ? 8.803 12.070 11.023 1.00 57.25 262 ALA A C 1
ATOM 1970 O O . ALA A 1 262 ? 9.278 10.951 11.190 1.00 57.25 262 ALA A O 1
ATOM 1971 N N . LEU A 1 263 ? 7.587 12.255 10.503 1.00 57.72 263 LEU A N 1
ATOM 1972 C CA . LEU A 1 263 ? 6.626 11.174 10.301 1.00 57.72 263 LEU A CA 1
ATOM 1973 C C . LEU A 1 263 ? 7.075 10.131 9.261 1.00 57.72 263 LEU A C 1
ATOM 1975 O O . LEU A 1 263 ? 6.845 8.941 9.456 1.00 57.72 263 LEU A O 1
ATOM 1979 N N . ASP A 1 264 ? 7.714 10.566 8.168 1.00 58.59 264 ASP A N 1
ATOM 1980 C CA . ASP A 1 264 ? 8.130 9.666 7.077 1.00 58.59 264 ASP A CA 1
ATOM 1981 C C . ASP A 1 264 ? 9.286 8.747 7.509 1.00 58.59 264 ASP A C 1
ATOM 1983 O O . ASP A 1 264 ? 9.326 7.574 7.146 1.00 58.59 264 ASP A O 1
ATOM 1987 N N . ASP A 1 265 ? 10.194 9.261 8.339 1.00 59.84 265 ASP A N 1
ATOM 1988 C CA . ASP A 1 265 ? 11.309 8.487 8.886 1.00 59.84 265 ASP A CA 1
ATOM 1989 C C . ASP A 1 265 ? 10.861 7.536 10.004 1.00 59.84 265 ASP A C 1
ATOM 1991 O O . ASP A 1 265 ? 11.430 6.454 10.163 1.00 59.84 265 ASP A O 1
ATOM 1995 N N . GLN A 1 266 ? 9.860 7.937 10.792 1.00 60.47 266 GLN A N 1
ATOM 1996 C CA . GLN A 1 266 ? 9.424 7.201 11.977 1.00 60.47 266 GLN A CA 1
ATOM 1997 C C . GLN A 1 266 ? 8.471 6.051 11.641 1.00 60.47 266 GLN A C 1
ATOM 1999 O O . GLN A 1 266 ? 8.595 4.975 12.228 1.00 60.47 266 GLN A O 1
ATOM 2004 N N . LEU A 1 267 ? 7.605 6.223 10.629 1.00 61.69 267 LEU A N 1
ATOM 2005 C CA . LEU A 1 267 ? 6.668 5.183 10.196 1.00 61.69 267 LEU A CA 1
ATOM 2006 C C . LEU A 1 267 ? 7.393 3.866 9.884 1.00 61.69 267 LEU A C 1
ATOM 2008 O O . LEU A 1 267 ? 6.887 2.811 10.226 1.00 61.69 267 LEU A O 1
ATOM 2012 N N . MET A 1 268 ? 8.597 3.904 9.309 1.00 56.12 268 MET A N 1
ATOM 2013 C CA . MET A 1 268 ? 9.359 2.693 8.967 1.00 56.12 268 MET A CA 1
ATOM 2014 C C . MET A 1 268 ? 10.355 2.239 10.039 1.00 56.12 268 MET A C 1
ATOM 2016 O O . MET A 1 268 ? 10.711 1.061 10.070 1.00 56.12 268 MET A O 1
ATOM 2020 N N . LYS A 1 269 ? 10.842 3.147 10.895 1.00 61.97 269 LYS A N 1
ATOM 2021 C CA . LYS A 1 269 ? 11.829 2.794 11.929 1.00 61.97 269 LYS A CA 1
ATOM 2022 C C . LYS A 1 269 ? 11.210 1.992 13.074 1.00 61.97 269 LYS A C 1
ATOM 2024 O O . LYS A 1 269 ? 11.899 1.139 13.624 1.00 61.97 269 LYS A O 1
ATOM 2029 N N . GLU A 1 270 ? 9.939 2.234 13.399 1.00 54.38 270 GLU A N 1
ATOM 2030 C CA . GLU A 1 270 ? 9.325 1.716 14.633 1.00 54.38 270 GLU A CA 1
ATOM 2031 C C . GLU A 1 270 ? 8.202 0.689 14.396 1.00 54.38 270 GLU A C 1
ATOM 2033 O O . GLU A 1 270 ? 8.010 -0.202 15.217 1.00 54.38 270 GLU A O 1
ATOM 2038 N N . THR A 1 271 ? 7.484 0.735 13.265 1.00 50.78 271 THR A N 1
ATOM 2039 C CA . THR A 1 271 ? 6.209 -0.010 13.142 1.00 50.78 271 THR A CA 1
ATOM 2040 C C . THR A 1 271 ? 6.316 -1.472 12.683 1.00 50.78 271 THR A C 1
ATOM 2042 O O . THR A 1 271 ? 5.344 -2.218 12.800 1.00 50.78 271 THR A O 1
ATOM 2045 N N . GLY A 1 272 ? 7.461 -1.932 12.171 1.00 67.25 272 GLY A N 1
ATOM 2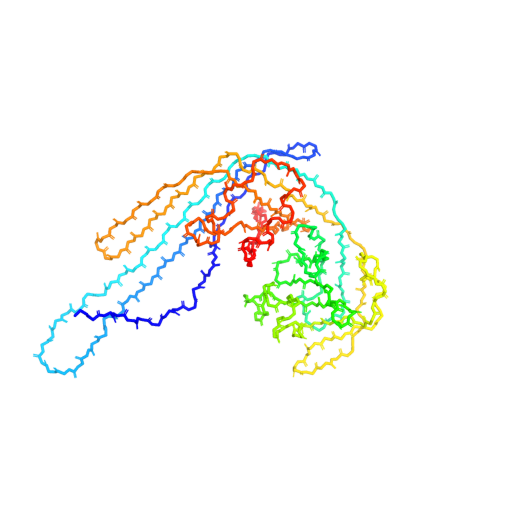046 C CA . GLY A 1 272 ? 7.539 -3.243 11.508 1.00 67.25 272 GLY A CA 1
ATOM 2047 C C . GLY A 1 272 ? 6.962 -3.226 10.082 1.00 67.25 272 GLY A C 1
ATOM 2048 O O . GLY A 1 272 ? 7.082 -2.227 9.380 1.00 67.25 272 GLY A O 1
ATOM 2049 N N . GLU A 1 273 ? 6.411 -4.349 9.592 1.00 73.62 273 GLU A N 1
ATOM 2050 C CA . GLU A 1 273 ? 5.727 -4.358 8.283 1.00 73.62 273 GLU A CA 1
ATOM 2051 C C . GLU A 1 273 ? 4.413 -3.574 8.411 1.00 73.62 273 GLU A C 1
ATOM 2053 O O . GLU A 1 273 ? 3.574 -3.983 9.219 1.00 73.62 273 GLU A O 1
ATOM 2058 N N . PRO A 1 274 ? 4.209 -2.480 7.646 1.00 78.50 274 PRO A N 1
ATOM 2059 C CA . PRO A 1 274 ? 2.965 -1.732 7.715 1.00 78.50 274 PRO A CA 1
ATOM 2060 C C . PRO A 1 274 ? 1.819 -2.641 7.301 1.00 78.50 274 PRO A C 1
ATOM 2062 O O . PRO A 1 274 ? 1.953 -3.466 6.388 1.00 78.50 274 PRO A O 1
ATOM 2065 N N . GLU A 1 275 ? 0.676 -2.474 7.953 1.00 87.62 275 GLU A N 1
ATOM 2066 C CA . GLU A 1 275 ? -0.493 -3.225 7.553 1.00 87.62 275 GLU A CA 1
ATOM 2067 C C . GLU A 1 275 ? -1.122 -2.567 6.327 1.00 87.62 275 GLU A C 1
ATOM 2069 O O . GLU A 1 275 ? -1.491 -1.392 6.345 1.00 87.62 275 GLU A O 1
ATOM 2074 N N . VAL A 1 276 ? -1.209 -3.327 5.241 1.00 89.56 276 VAL A N 1
ATOM 2075 C CA . VAL A 1 276 ? -1.656 -2.823 3.948 1.00 89.56 276 VAL A CA 1
ATOM 2076 C C . VAL A 1 276 ? -3.094 -3.259 3.706 1.00 89.56 276 VAL A C 1
ATOM 2078 O O . VAL A 1 276 ? -3.391 -4.453 3.677 1.00 89.56 276 VAL A O 1
ATOM 2081 N N . MET A 1 277 ? -3.986 -2.293 3.503 1.00 92.19 277 MET A N 1
ATOM 2082 C CA . MET A 1 277 ? -5.401 -2.537 3.240 1.00 92.19 277 MET A CA 1
ATOM 2083 C C . MET A 1 277 ? -5.861 -1.815 1.977 1.00 92.19 277 MET A C 1
ATOM 2085 O O . MET A 1 277 ? -5.634 -0.622 1.820 1.00 92.19 277 MET A O 1
ATOM 2089 N N . THR A 1 278 ? -6.585 -2.516 1.108 1.00 93.25 278 THR A N 1
ATOM 2090 C CA . THR A 1 278 ? -7.135 -1.941 -0.126 1.00 93.25 278 THR A CA 1
ATOM 2091 C C . THR A 1 278 ? -8.632 -1.686 0.031 1.00 93.25 278 THR A C 1
ATOM 2093 O O . THR A 1 278 ? -9.420 -2.621 0.174 1.00 93.25 278 THR A O 1
ATOM 2096 N N . LEU A 1 279 ? -9.045 -0.420 -0.037 1.00 93.19 279 LEU A N 1
ATOM 2097 C CA . LEU A 1 279 ? -10.445 -0.004 -0.034 1.00 93.19 279 LEU A CA 1
ATOM 2098 C C . LEU A 1 279 ? -10.962 0.150 -1.462 1.00 93.19 279 LEU A C 1
ATOM 2100 O O . LEU A 1 279 ? -10.447 0.943 -2.254 1.00 93.19 279 LEU A O 1
ATOM 2104 N N . GLN A 1 280 ? -12.021 -0.589 -1.775 1.00 92.19 280 GLN A N 1
ATOM 2105 C CA . GLN A 1 280 ? -12.752 -0.453 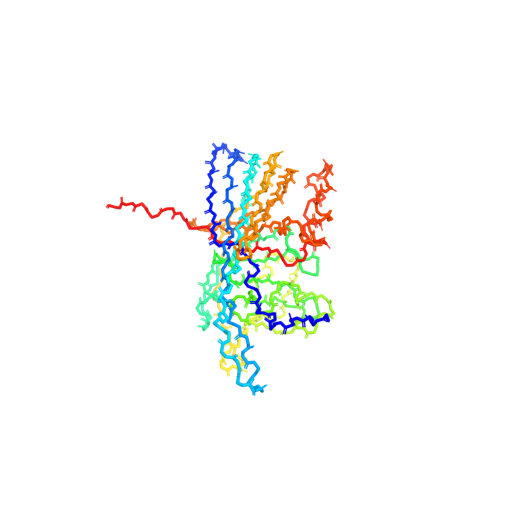-3.031 1.00 92.19 280 GLN A CA 1
ATOM 2106 C C . GLN A 1 280 ? -13.909 0.535 -2.850 1.00 92.19 280 GLN A C 1
ATOM 2108 O O . GLN A 1 280 ? -14.552 0.527 -1.797 1.00 92.19 280 GLN A O 1
ATOM 2113 N N . PRO A 1 281 ? -14.222 1.372 -3.855 1.00 87.31 281 PRO A N 1
ATOM 2114 C CA . PRO A 1 281 ? -15.382 2.241 -3.765 1.00 87.31 281 PRO A CA 1
ATOM 2115 C C . PRO A 1 281 ? -16.662 1.396 -3.688 1.00 87.31 281 PRO A C 1
ATOM 2117 O O . PRO A 1 281 ? -16.712 0.295 -4.254 1.00 87.31 281 PRO A O 1
ATOM 2120 N N . PRO A 1 282 ? -17.724 1.905 -3.039 1.00 85.31 282 PRO A N 1
ATOM 2121 C CA . PRO A 1 282 ? -19.005 1.221 -3.030 1.00 85.31 282 PRO A CA 1
ATOM 2122 C C . PRO A 1 282 ? -19.462 0.981 -4.470 1.00 85.31 282 PRO A C 1
ATOM 2124 O O . PRO A 1 282 ? -19.423 1.882 -5.312 1.00 85.31 282 PRO A O 1
ATOM 2127 N N . LYS A 1 283 ? -19.894 -0.251 -4.765 1.00 86.06 283 LYS A N 1
ATOM 2128 C CA . LYS A 1 283 ? -20.509 -0.568 -6.056 1.00 86.06 283 LYS A CA 1
ATOM 2129 C C . LYS A 1 283 ? -21.773 0.282 -6.167 1.00 86.06 283 LYS A C 1
ATOM 2131 O O . LYS A 1 283 ? -22.739 0.033 -5.447 1.00 86.06 283 LYS A O 1
ATOM 2136 N N . SER A 1 284 ? -21.760 1.297 -7.031 1.00 79.88 284 SER A N 1
ATOM 2137 C CA . SER A 1 284 ? -22.972 2.038 -7.373 1.00 79.88 284 SER A CA 1
ATOM 2138 C C . SER A 1 284 ? -24.009 1.023 -7.845 1.00 79.88 284 SER A C 1
ATOM 2140 O O . SER A 1 284 ? -23.737 0.281 -8.792 1.00 79.88 284 SER A O 1
ATOM 2142 N N . LYS A 1 285 ? -25.160 0.946 -7.167 1.00 68.94 285 LYS A N 1
ATOM 2143 C CA . LYS A 1 285 ? -26.307 0.203 -7.694 1.00 68.94 285 LYS A CA 1
ATOM 2144 C C . LYS A 1 285 ? -26.700 0.909 -8.993 1.00 68.94 285 LYS A C 1
ATOM 2146 O O . LYS A 1 285 ? -27.151 2.050 -8.934 1.00 68.94 285 LYS A O 1
ATOM 2151 N N . LEU A 1 286 ? -26.372 0.283 -10.122 1.00 46.38 286 LEU A N 1
ATOM 2152 C CA . LEU A 1 286 ? -26.824 0.686 -11.453 1.00 46.38 286 LEU A CA 1
ATOM 2153 C C . LEU A 1 286 ? -28.329 0.446 -11.574 1.00 46.38 286 LEU A C 1
ATOM 2155 O O . LEU A 1 286 ? -28.797 -0.562 -10.992 1.00 46.38 286 LEU A O 1
#